Protein AF-A0A7J7KCL7-F1 (afdb_monomer)

Solvent-accessible surface area (backbone atoms only — not comparable to full-atom values): 15973 Å² total; per-residue (Å²): 133,89,84,84,83,81,88,78,83,92,76,80,86,90,74,75,79,48,42,37,68,56,87,71,87,69,62,100,83,58,73,98,62,66,35,55,81,71,81,64,100,68,81,80,82,54,54,36,102,80,57,57,24,30,60,44,32,41,79,88,70,52,74,50,78,43,51,38,90,40,54,40,49,63,85,39,61,71,76,39,68,34,39,65,47,87,43,47,73,67,55,50,47,58,68,46,66,84,52,53,73,19,20,23,38,35,26,34,35,87,91,39,86,95,34,40,28,41,41,38,25,48,91,96,40,74,46,78,44,64,40,47,74,56,98,73,26,33,26,77,40,92,92,53,71,23,80,42,72,69,55,43,51,54,51,29,41,76,40,38,83,88,48,98,56,34,51,68,38,60,40,80,81,80,72,78,78,83,69,82,49,87,57,74,62,86,87,73,42,82,69,67,68,88,41,49,45,77,61,60,76,74,49,73,60,99,83,27,40,32,24,38,26,38,32,59,90,74,75,37,81,45,79,45,77,41,82,50,92,88,68,79,52,66,65,58,56,51,48,50,52,60,51,38,75,71,54,84,54,93,92,50,89,70,56,68,89

pLDDT: mean 71.92, std 22.01, range [22.09, 98.44]

Nearest PDB structures (foldseek):
  1opl-assembly1_A  TM=9.083E-01  e=1.209E-31  Homo sapiens
  1k9a-assembly5_E  TM=3.821E-01  e=1.056E-18  Rattus norvegicus
  3eac-assembly1_A  TM=9.350E-01  e=5.985E-10  Homo sapiens
  3us4-assembly1_A  TM=9.769E-01  e=2.413E-09  Homo sapiens
  3eaz-assembly1_A  TM=9.319E-01  e=8.480E-10  Homo sapiens

Organism: Bugula neritina (NCBI:txid10212)

Radius of gyration: 23.46 Å; Cα contacts (8 Å, |Δi|>4): 390; chains: 1; bounding box: 49×50×64 Å

Secondary structure (DSSP, 8-state):
----PPP-----TT----EEE-S---STT--S--B--PPPSSS---B-TTSSEEEEEBTTS-EEEEEGGGEEETTSGGGSTTB--S--HHHHHHHTTT--TTEEEEEE-TTSTT-EEEEEEETTEEEEEEEEEETTEEESSTTS-BSSHHHHHHHHTT--TTSSS---EEPP--S----SSS-SSTT-----GGGEEEEEEEEEETTEEEEEEEEGGGTEEEEEEE--TTS--HHHHHHHHHHHTT---TTSPPP--

Structure (mmCIF, N/CA/C/O backbone):
data_AF-A0A7J7KCL7-F1
#
_entry.id   AF-A0A7J7KCL7-F1
#
loop_
_atom_site.group_PDB
_atom_site.id
_atom_site.type_symbol
_atom_site.label_atom_id
_atom_site.label_alt_id
_atom_site.label_comp_id
_atom_site.label_asym_id
_atom_site.label_entity_id
_atom_site.label_seq_id
_atom_site.pdbx_PDB_ins_code
_atom_site.Cartn_x
_atom_site.Cartn_y
_atom_site.Cartn_z
_atom_site.occupancy
_atom_site.B_iso_or_equiv
_atom_site.auth_seq_id
_atom_site.auth_comp_id
_atom_site.auth_asym_id
_atom_site.auth_atom_id
_atom_site.pdbx_PDB_model_num
ATOM 1 N N . MET A 1 1 ? 7.789 25.051 35.071 1.00 28.91 1 MET A N 1
ATOM 2 C CA . MET A 1 1 ? 9.215 24.885 34.722 1.00 28.91 1 MET A CA 1
ATOM 3 C C . MET A 1 1 ? 9.385 25.358 33.295 1.00 28.91 1 MET A C 1
ATOM 5 O O . MET A 1 1 ? 8.626 24.922 32.441 1.00 28.91 1 MET A O 1
ATOM 9 N N . GLU A 1 2 ? 10.279 26.319 33.082 1.00 25.67 2 GLU A N 1
ATOM 10 C CA . GLU A 1 2 ? 10.540 26.959 31.789 1.00 25.67 2 GLU A CA 1
ATOM 11 C C . GLU A 1 2 ? 11.061 25.950 30.758 1.00 25.67 2 GLU A C 1
ATOM 13 O O . GLU A 1 2 ? 12.043 25.250 31.001 1.00 25.67 2 GLU A O 1
ATOM 18 N N . LEU A 1 3 ? 10.405 25.890 29.597 1.00 24.55 3 LEU A N 1
ATOM 19 C CA . LEU A 1 3 ? 10.866 25.121 28.445 1.00 24.55 3 LEU A CA 1
ATOM 20 C C . LEU A 1 3 ? 11.915 25.943 27.691 1.00 24.55 3 LEU A C 1
ATOM 22 O O . LEU A 1 3 ? 11.630 27.005 27.137 1.00 24.55 3 LEU A O 1
ATOM 26 N N . THR A 1 4 ? 13.150 25.457 27.691 1.00 22.95 4 THR A N 1
ATOM 27 C CA . THR A 1 4 ? 14.285 26.103 27.029 1.00 22.95 4 THR A CA 1
ATOM 28 C C . THR A 1 4 ? 14.199 25.883 25.516 1.00 22.95 4 THR A C 1
ATOM 30 O O . THR A 1 4 ? 14.295 24.755 25.036 1.00 22.95 4 THR A O 1
ATOM 33 N N . ARG A 1 5 ? 14.030 26.965 24.745 1.00 24.30 5 ARG A N 1
ATOM 34 C CA . ARG A 1 5 ? 14.055 26.949 23.272 1.00 24.30 5 ARG A CA 1
ATOM 35 C C . ARG A 1 5 ? 15.494 26.774 22.774 1.00 24.30 5 ARG A C 1
ATOM 37 O O . ARG A 1 5 ? 16.349 27.601 23.080 1.00 24.30 5 ARG A O 1
ATOM 44 N N . LYS A 1 6 ? 15.763 25.742 21.969 1.00 22.09 6 LYS A N 1
ATOM 45 C CA . LYS A 1 6 ? 16.985 25.655 21.152 1.00 22.09 6 LYS A CA 1
ATOM 46 C C . LYS A 1 6 ? 16.656 26.057 19.717 1.00 22.09 6 LYS A C 1
ATOM 48 O O . LYS A 1 6 ? 15.799 25.445 19.090 1.00 22.09 6 LYS A O 1
ATOM 53 N N . SER A 1 7 ? 17.328 27.089 19.211 1.00 23.91 7 SER A N 1
ATOM 54 C CA . SER A 1 7 ? 17.253 27.515 17.814 1.00 23.91 7 SER A CA 1
ATOM 55 C C . SER A 1 7 ? 18.196 26.675 16.948 1.00 23.91 7 SER A C 1
ATOM 57 O O . SER A 1 7 ? 19.347 26.438 17.315 1.00 23.91 7 SER A O 1
ATOM 59 N N . VAL A 1 8 ? 17.718 26.230 15.784 1.00 24.94 8 VAL A N 1
ATOM 60 C CA . VAL A 1 8 ? 18.545 25.619 14.732 1.00 24.94 8 VAL A CA 1
ATOM 61 C C . VAL A 1 8 ? 18.273 26.348 13.412 1.00 24.94 8 VAL A C 1
ATOM 63 O O . VAL A 1 8 ? 17.160 26.808 13.164 1.00 24.94 8 VAL A O 1
ATOM 66 N N . ALA A 1 9 ? 19.341 26.519 12.632 1.00 24.75 9 ALA A N 1
ATOM 67 C CA . ALA A 1 9 ? 19.527 27.469 11.538 1.00 24.75 9 ALA A CA 1
ATOM 68 C C . ALA A 1 9 ? 18.494 27.431 10.391 1.00 24.75 9 ALA A C 1
ATOM 70 O O . ALA A 1 9 ? 17.885 26.406 10.091 1.00 24.75 9 ALA A O 1
ATOM 71 N N . ALA A 1 10 ? 18.359 28.587 9.730 1.00 23.94 10 ALA A N 1
ATOM 72 C CA . ALA A 1 10 ? 17.483 28.849 8.593 1.00 23.94 10 ALA A CA 1
ATOM 73 C C . ALA A 1 10 ? 17.863 28.033 7.342 1.00 23.94 10 ALA A C 1
ATOM 75 O O . ALA A 1 10 ? 19.032 27.980 6.962 1.00 23.94 10 ALA A O 1
ATOM 76 N N . TRP A 1 11 ? 16.858 27.448 6.683 1.00 24.27 11 TRP A N 1
ATOM 77 C CA . TRP A 1 11 ? 16.972 26.781 5.383 1.00 24.27 11 TRP A CA 1
ATOM 78 C C . TRP A 1 11 ? 16.198 27.560 4.305 1.00 24.27 11 TRP A C 1
ATOM 80 O O . TRP A 1 11 ? 15.175 28.177 4.593 1.00 24.27 11 TRP A O 1
ATOM 90 N N . ASP A 1 12 ? 16.731 27.508 3.083 1.00 27.70 12 ASP A N 1
ATOM 91 C CA . ASP A 1 12 ? 16.311 28.173 1.838 1.00 27.70 12 ASP A CA 1
ATOM 92 C C . ASP A 1 12 ? 14.827 27.953 1.457 1.00 27.70 12 ASP A C 1
ATOM 94 O O . ASP A 1 12 ? 14.309 26.834 1.458 1.00 27.70 12 ASP A O 1
ATOM 98 N N . ASP A 1 13 ? 14.159 29.057 1.110 1.00 32.88 13 ASP A N 1
ATOM 99 C CA . ASP A 1 13 ? 12.705 29.239 1.006 1.00 32.88 13 ASP A CA 1
ATOM 100 C C . ASP A 1 13 ? 12.069 28.650 -0.275 1.00 32.88 13 ASP A C 1
ATOM 102 O O . ASP A 1 13 ? 10.849 28.585 -0.431 1.00 32.88 13 ASP A O 1
ATOM 106 N N . SER A 1 14 ? 12.896 28.176 -1.206 1.00 31.27 14 SER A N 1
ATOM 107 C CA . SER A 1 14 ? 12.483 27.745 -2.548 1.00 31.27 14 SER A CA 1
ATOM 108 C C . SER A 1 14 ? 12.144 26.245 -2.675 1.00 31.27 14 SER A C 1
ATOM 110 O O . SER A 1 14 ? 11.750 25.779 -3.745 1.00 31.27 14 SER A O 1
ATOM 112 N N . ARG A 1 15 ? 12.221 25.470 -1.580 1.00 36.91 15 ARG A N 1
ATOM 113 C CA . ARG A 1 15 ? 11.938 24.015 -1.535 1.00 36.91 15 ARG A CA 1
ATOM 114 C C . ARG A 1 15 ? 10.864 23.641 -0.505 1.00 36.91 15 ARG A C 1
ATOM 116 O O . ARG A 1 15 ? 11.096 22.815 0.375 1.00 36.91 15 ARG A O 1
ATOM 123 N N . ARG A 1 16 ? 9.669 24.232 -0.585 1.00 38.91 16 ARG A N 1
ATOM 124 C CA . ARG A 1 16 ? 8.577 23.934 0.364 1.00 38.91 16 ARG A CA 1
ATOM 125 C C . ARG A 1 16 ? 7.784 22.677 -0.052 1.00 38.91 16 ARG A C 1
ATOM 127 O O . ARG A 1 16 ? 7.135 22.702 -1.099 1.00 38.91 16 ARG A O 1
ATOM 134 N N . PRO A 1 17 ? 7.767 21.585 0.741 1.00 37.47 17 PRO A N 1
ATOM 135 C CA . PRO A 1 17 ? 6.920 20.436 0.450 1.00 37.47 17 PRO A CA 1
ATOM 136 C C . PRO A 1 17 ? 5.473 20.770 0.822 1.00 37.47 17 PRO A C 1
ATOM 138 O O . PRO A 1 17 ? 5.120 20.868 2.000 1.00 37.47 17 PRO A O 1
ATOM 141 N N . GLN A 1 18 ? 4.634 20.940 -0.195 1.00 40.19 18 GLN A N 1
ATOM 142 C CA . GLN A 1 18 ? 3.187 20.841 -0.027 1.00 40.19 18 GLN A CA 1
ATOM 143 C C . GLN A 1 18 ? 2.847 19.413 0.458 1.00 40.19 18 GLN A C 1
ATOM 145 O O . GLN A 1 18 ? 3.599 18.480 0.173 1.00 40.19 18 GLN A O 1
ATOM 150 N N . LEU A 1 19 ? 1.764 19.219 1.215 1.00 44.41 19 LEU A N 1
ATOM 151 C CA . LEU A 1 19 ? 1.326 17.911 1.736 1.00 44.41 19 LEU A CA 1
ATOM 152 C C . LEU A 1 19 ? -0.072 17.587 1.173 1.00 44.41 19 LEU A C 1
ATOM 154 O O . LEU A 1 19 ? -0.880 18.489 0.975 1.00 44.41 19 LEU A O 1
ATOM 158 N N . ILE A 1 20 ? -0.362 16.316 0.897 1.00 42.81 20 ILE A N 1
ATOM 159 C CA . ILE A 1 20 ? -1.702 15.824 0.543 1.00 42.81 20 ILE A CA 1
ATOM 160 C C . ILE A 1 20 ? -2.147 14.846 1.629 1.00 42.81 20 ILE A C 1
ATOM 162 O O . ILE A 1 20 ? -1.398 13.959 2.032 1.00 42.81 20 ILE A O 1
ATOM 166 N N . CYS A 1 21 ? -3.394 14.987 2.076 1.00 41.53 21 CYS A N 1
ATOM 167 C CA . CYS A 1 21 ? -4.064 13.974 2.882 1.00 41.53 21 CYS A CA 1
ATOM 168 C C . CYS A 1 21 ? -4.532 12.850 1.946 1.00 41.53 21 CYS A C 1
ATOM 170 O O . CYS A 1 21 ? -5.466 13.034 1.157 1.00 41.53 21 CYS A O 1
ATOM 172 N N . SER A 1 22 ? -3.850 11.704 1.965 1.00 36.81 22 SER A N 1
ATOM 173 C CA . SER A 1 22 ? -4.218 10.563 1.129 1.00 36.81 22 SER A CA 1
ATOM 174 C C . SER A 1 22 ? -5.248 9.687 1.839 1.00 36.81 22 SER A C 1
ATOM 176 O O . SER A 1 22 ? -4.950 9.049 2.839 1.00 36.81 22 SER A O 1
ATOM 178 N N . LEU A 1 23 ? -6.446 9.650 1.244 1.00 38.50 23 LEU A N 1
ATOM 179 C CA . LEU A 1 23 ? -7.433 8.564 1.268 1.00 38.50 23 LEU A CA 1
ATOM 180 C C . LEU A 1 23 ? -7.657 7.878 2.625 1.00 38.50 23 LEU A C 1
ATOM 182 O O . LEU A 1 23 ? -7.106 6.820 2.875 1.00 38.50 23 LEU A O 1
ATOM 186 N N . VAL A 1 24 ? -8.592 8.407 3.418 1.00 35.62 24 VAL A N 1
ATOM 187 C CA . VAL A 1 24 ? -9.842 7.739 3.844 1.00 35.62 24 VAL A CA 1
ATOM 188 C C . VAL A 1 24 ? -10.699 8.794 4.560 1.00 35.62 24 VAL A C 1
ATOM 190 O O . VAL A 1 24 ? -10.177 9.650 5.264 1.00 35.62 24 VAL A O 1
ATOM 193 N N . ARG A 1 25 ? -12.031 8.746 4.386 1.00 32.50 25 ARG A N 1
ATOM 194 C CA . ARG A 1 25 ? -12.999 9.571 5.134 1.00 32.50 25 ARG A CA 1
ATOM 195 C C . ARG A 1 25 ? -12.763 9.450 6.647 1.00 32.50 25 ARG A C 1
ATOM 197 O O . ARG A 1 25 ? -13.227 8.487 7.258 1.00 32.50 25 ARG A O 1
ATOM 204 N N . PHE A 1 26 ? -12.088 10.427 7.243 1.00 33.81 26 PHE A N 1
ATOM 205 C CA . PHE A 1 26 ? -12.035 10.594 8.687 1.00 33.81 26 PHE A CA 1
ATOM 206 C C . PHE A 1 26 ? -13.125 11.586 9.093 1.00 33.81 26 PHE A C 1
ATOM 208 O O . PHE A 1 26 ? -12.968 12.789 8.923 1.00 33.81 26 PHE A O 1
ATOM 215 N N . SER A 1 27 ? -14.236 11.048 9.611 1.00 33.72 27 SER A N 1
ATOM 216 C CA . SER A 1 27 ? -15.358 11.799 10.190 1.00 33.72 27 SER A CA 1
ATOM 217 C C . SER A 1 27 ? -16.105 12.742 9.220 1.00 33.72 27 SER A C 1
ATOM 219 O O . SER A 1 27 ? -15.583 13.283 8.251 1.00 33.72 27 SER A O 1
ATOM 221 N N . SER A 1 28 ? -17.406 12.896 9.442 1.00 36.50 28 SER A N 1
ATOM 222 C CA . SER A 1 28 ? -18.419 13.475 8.545 1.00 36.50 28 SER A CA 1
ATOM 223 C C . SER A 1 28 ? -18.261 14.963 8.186 1.00 36.50 28 SER A C 1
ATOM 225 O O . SER A 1 28 ? -19.183 15.532 7.603 1.00 36.50 28 SER A O 1
ATOM 227 N N . ARG A 1 29 ? -17.121 15.603 8.478 1.00 39.84 29 ARG A N 1
ATOM 228 C CA . ARG A 1 29 ? -16.911 17.042 8.245 1.00 39.84 29 ARG A CA 1
ATOM 229 C C . ARG A 1 29 ? -15.887 17.410 7.172 1.00 39.84 29 ARG A C 1
ATOM 231 O O . ARG A 1 29 ? -15.900 18.550 6.733 1.00 39.84 29 ARG A O 1
ATOM 238 N N . TRP A 1 30 ? -15.071 16.473 6.689 1.00 38.97 30 TRP A N 1
ATOM 239 C CA . TRP A 1 30 ? -13.993 16.795 5.745 1.00 38.97 30 TRP A CA 1
ATOM 240 C C . TRP A 1 30 ? -14.061 15.866 4.528 1.00 38.97 30 TRP A C 1
ATOM 242 O O . TRP A 1 30 ? -13.750 14.677 4.599 1.00 38.97 30 TRP A O 1
ATOM 252 N N . ARG A 1 31 ? -14.532 16.393 3.391 1.00 34.44 31 ARG A N 1
ATOM 253 C CA . ARG A 1 31 ? -14.363 15.748 2.077 1.00 34.44 31 ARG A CA 1
ATOM 254 C C . ARG A 1 31 ? -13.069 16.266 1.459 1.00 34.44 31 ARG A C 1
ATOM 256 O O . ARG A 1 31 ? -12.769 17.430 1.660 1.00 34.44 31 ARG A O 1
ATOM 263 N N . GLN A 1 32 ? -12.351 15.386 0.749 1.00 36.88 32 GLN A N 1
ATOM 264 C CA . GLN A 1 32 ? -11.149 15.641 -0.067 1.00 36.88 32 GLN A CA 1
ATOM 265 C C . GLN A 1 32 ? -10.870 17.135 -0.314 1.00 36.88 32 GLN A C 1
ATOM 267 O O . GLN A 1 32 ? -11.349 17.699 -1.293 1.00 36.88 32 GLN A O 1
ATOM 272 N N . SER A 1 33 ? -10.087 17.755 0.565 1.00 35.06 33 SER A N 1
ATOM 273 C CA . SER A 1 33 ? -9.610 19.124 0.380 1.00 35.06 33 SER A CA 1
ATOM 274 C C . SER A 1 33 ? -8.093 19.104 0.377 1.00 35.06 33 SER A C 1
ATOM 276 O O . SER A 1 33 ? -7.474 18.391 1.169 1.00 35.06 33 SER A O 1
ATOM 278 N N . ALA A 1 34 ? -7.497 19.892 -0.516 1.00 35.66 34 ALA A N 1
ATOM 279 C CA . ALA A 1 34 ? -6.088 20.230 -0.413 1.00 35.66 34 ALA A CA 1
ATOM 280 C C . ALA A 1 34 ? -5.859 20.921 0.940 1.00 35.66 34 ALA A C 1
ATOM 282 O O . ALA A 1 34 ? -6.570 21.861 1.306 1.00 35.66 34 ALA A O 1
ATOM 283 N N . VAL A 1 35 ? -4.905 20.406 1.708 1.00 40.38 35 VAL A N 1
ATOM 284 C CA . VAL A 1 35 ? -4.508 20.961 3.001 1.00 40.38 35 VAL A CA 1
ATOM 285 C C . VAL A 1 35 ? -3.229 21.742 2.748 1.00 40.38 35 VAL A C 1
ATOM 287 O O . VAL A 1 35 ? -2.201 21.161 2.402 1.00 40.38 35 VAL A O 1
ATOM 290 N N . ASN A 1 36 ? -3.298 23.066 2.867 1.00 37.59 36 ASN A N 1
ATOM 291 C CA . ASN A 1 36 ? -2.134 23.915 2.655 1.00 37.59 36 ASN A CA 1
ATOM 292 C C . ASN A 1 36 ? -1.296 23.981 3.930 1.00 37.59 36 ASN A C 1
ATOM 294 O O . ASN A 1 36 ? -1.793 24.254 5.022 1.00 37.59 36 ASN A O 1
ATOM 298 N N . ARG A 1 37 ? 0.011 23.767 3.770 1.00 42.94 37 ARG A N 1
ATOM 299 C CA . ARG A 1 37 ? 1.001 23.924 4.834 1.00 42.94 37 ARG A CA 1
ATOM 300 C C . ARG A 1 37 ? 1.421 25.389 4.913 1.00 42.94 37 ARG A C 1
ATOM 302 O O . ARG A 1 37 ? 2.476 25.759 4.406 1.00 42.94 37 ARG A O 1
ATOM 309 N N . GLU A 1 38 ? 0.590 26.228 5.513 1.00 37.03 38 GLU A N 1
ATOM 310 C CA . GLU A 1 38 ? 0.979 27.606 5.807 1.00 37.03 38 GLU A CA 1
ATOM 311 C C . GLU A 1 38 ? 1.458 27.688 7.260 1.00 37.03 38 GLU A C 1
ATOM 313 O O . GLU A 1 38 ? 0.717 27.349 8.185 1.00 37.03 38 GLU A O 1
ATOM 318 N N . ARG A 1 39 ? 2.729 28.067 7.466 1.00 37.12 39 ARG A N 1
ATOM 319 C CA . ARG A 1 39 ? 3.252 28.341 8.810 1.00 37.12 39 ARG A CA 1
ATOM 320 C C . ARG A 1 39 ? 2.440 29.490 9.407 1.00 37.12 39 ARG A C 1
ATOM 322 O O . ARG A 1 39 ? 2.300 30.531 8.768 1.00 37.12 39 ARG A O 1
ATOM 329 N N . GLN A 1 40 ? 1.964 29.319 10.640 1.00 37.78 40 GLN A N 1
ATOM 330 C CA . GLN A 1 40 ? 1.695 30.480 11.484 1.00 37.78 40 GLN A CA 1
ATOM 331 C C . GLN A 1 40 ? 3.019 31.245 11.694 1.00 37.78 40 GLN A C 1
ATOM 333 O O . GLN A 1 40 ? 4.080 30.613 11.655 1.00 37.78 40 GLN A O 1
ATOM 338 N N . PRO A 1 41 ? 2.988 32.578 11.878 1.00 33.03 41 PRO A N 1
ATOM 339 C CA . PRO A 1 41 ? 4.193 33.412 11.928 1.00 33.03 41 PRO A CA 1
ATOM 340 C C . PRO A 1 41 ? 5.224 33.004 12.991 1.00 33.03 41 PRO A C 1
ATOM 342 O O . PRO A 1 41 ? 6.389 33.353 12.847 1.00 33.03 41 PRO A O 1
ATOM 345 N N . ASP A 1 42 ? 4.835 32.207 13.989 1.00 31.12 42 ASP A N 1
ATOM 346 C CA . ASP A 1 42 ? 5.714 31.705 15.038 1.00 31.12 42 ASP A CA 1
ATOM 347 C C . ASP A 1 42 ? 5.586 30.181 15.197 1.00 31.12 42 ASP A C 1
ATOM 349 O O . ASP A 1 42 ? 4.529 29.685 15.563 1.00 31.12 42 ASP A O 1
ATOM 353 N N . GLY A 1 43 ? 6.689 29.463 14.952 1.00 35.91 43 GLY A N 1
ATOM 354 C CA . GLY A 1 43 ? 7.057 28.210 15.633 1.00 35.91 43 GLY A CA 1
ATOM 355 C C . GLY A 1 43 ? 6.155 26.973 15.492 1.00 35.91 43 GLY A C 1
ATOM 356 O O . GLY A 1 43 ? 5.140 26.857 16.159 1.00 35.91 43 GLY A O 1
ATOM 357 N N . ASP A 1 44 ? 6.671 25.987 14.754 1.00 37.81 44 ASP A N 1
ATOM 358 C CA . ASP A 1 44 ? 6.367 24.549 14.833 1.00 37.81 44 ASP A CA 1
ATOM 359 C C . ASP A 1 44 ? 4.986 24.018 14.405 1.00 37.81 44 ASP A C 1
ATOM 361 O O . ASP A 1 44 ? 3.923 24.603 14.572 1.00 37.81 44 ASP A O 1
ATOM 365 N N . VAL A 1 45 ? 5.044 22.851 13.760 1.00 49.91 45 VAL A N 1
ATOM 366 C CA . VAL A 1 45 ? 3.881 22.015 13.454 1.00 49.91 45 VAL A CA 1
ATOM 367 C C . VAL A 1 45 ? 3.370 21.468 14.784 1.00 49.91 45 VAL A C 1
ATOM 369 O O . VAL A 1 45 ? 4.143 20.845 15.507 1.00 49.91 45 VAL A O 1
ATOM 372 N N . GLY A 1 46 ? 2.092 21.680 15.101 1.00 56.25 46 GLY A N 1
ATOM 373 C CA . GLY A 1 46 ? 1.466 21.081 16.276 1.00 56.25 46 GLY A CA 1
ATOM 374 C C . GLY A 1 46 ? 1.303 19.578 16.074 1.00 56.25 46 GLY A C 1
ATOM 375 O O . GLY A 1 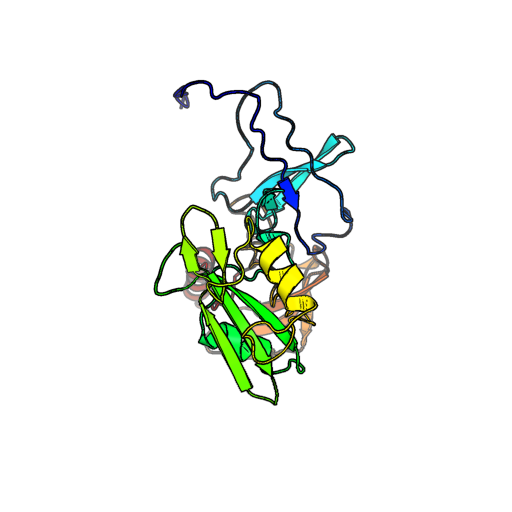46 ? 0.337 19.137 15.454 1.00 56.25 46 GLY A O 1
ATOM 376 N N . TYR A 1 47 ? 2.263 18.795 16.551 1.00 62.69 47 TYR A N 1
ATOM 377 C CA . TYR A 1 47 ? 2.051 17.378 16.828 1.00 62.69 47 TYR A CA 1
ATOM 378 C C . TYR A 1 47 ? 1.491 17.230 18.240 1.00 62.69 47 TYR A C 1
ATOM 380 O O . TYR A 1 47 ? 1.687 18.102 19.088 1.00 62.69 47 TYR A O 1
ATOM 388 N N . ASN A 1 48 ? 0.778 16.137 18.493 1.00 61.44 48 ASN A N 1
ATOM 389 C CA . ASN A 1 48 ? 0.535 15.724 19.869 1.00 61.44 48 ASN A CA 1
ATOM 390 C C . ASN A 1 48 ? 1.821 15.120 20.474 1.00 61.44 48 ASN A C 1
ATOM 392 O O . ASN A 1 48 ? 2.771 14.835 19.746 1.00 61.44 48 ASN A O 1
ATOM 396 N N . ASP A 1 49 ? 1.843 14.895 21.789 1.00 58.88 49 ASP A N 1
ATOM 397 C CA . ASP A 1 49 ? 3.039 14.426 22.516 1.00 58.88 49 ASP A CA 1
ATOM 398 C C . ASP A 1 49 ? 3.599 13.080 22.001 1.00 58.88 49 ASP A C 1
ATOM 400 O O . ASP A 1 49 ? 4.784 12.792 22.169 1.00 58.88 49 ASP A O 1
ATOM 404 N N . SER A 1 50 ? 2.769 12.276 21.326 1.00 56.22 50 SER A N 1
ATOM 405 C CA . SER A 1 50 ? 3.129 10.987 20.715 1.00 56.22 50 SER A CA 1
ATOM 406 C C . SER A 1 50 ? 3.461 11.043 19.217 1.00 56.22 50 SER A C 1
ATOM 408 O O . SER A 1 50 ? 3.741 10.000 18.632 1.00 56.22 50 SER A O 1
ATOM 410 N N . GLU A 1 51 ? 3.402 12.214 18.576 1.00 62.84 51 GLU A N 1
ATOM 411 C CA . GLU A 1 51 ? 3.566 12.422 17.121 1.00 62.84 51 GLU A CA 1
ATOM 412 C C . GLU A 1 51 ? 2.593 11.624 16.219 1.00 62.84 51 GLU A C 1
ATOM 414 O O . GLU A 1 51 ? 2.671 11.673 14.988 1.00 62.84 51 GLU A O 1
ATOM 419 N N . GLU A 1 52 ? 1.617 10.922 16.799 1.00 60.97 52 GLU A N 1
ATOM 420 C CA . GLU A 1 52 ? 0.620 10.110 16.089 1.00 60.97 52 GLU A CA 1
ATOM 421 C C . GLU A 1 52 ? -0.472 10.953 15.426 1.00 60.97 52 GLU A C 1
ATOM 423 O O . GLU A 1 52 ? -1.133 10.487 14.494 1.00 60.97 52 GLU A O 1
ATOM 428 N N . TRP A 1 53 ? -0.647 12.193 15.882 1.00 61.84 53 TRP A N 1
ATOM 429 C CA . TRP A 1 53 ? -1.602 13.150 15.345 1.00 61.84 53 TRP A CA 1
ATOM 430 C C . TRP A 1 53 ? -0.921 14.470 15.021 1.00 61.84 53 TRP A C 1
ATOM 432 O O . TRP A 1 53 ? -0.043 14.938 15.744 1.00 61.84 53 TRP A O 1
ATOM 442 N N . CYS A 1 54 ? -1.392 15.104 13.956 1.00 68.31 54 CYS A N 1
ATOM 443 C CA . CYS A 1 54 ? -0.911 16.398 13.507 1.00 68.31 54 CYS A CA 1
ATOM 444 C C . CYS A 1 54 ? -2.080 17.354 13.272 1.00 68.31 54 CYS A C 1
ATOM 446 O O . CYS A 1 54 ? -3.141 16.978 12.757 1.00 68.31 54 CYS A O 1
ATOM 448 N N . GLU A 1 55 ? -1.880 18.606 13.667 1.00 69.88 55 GLU A N 1
ATOM 449 C CA . GLU A 1 55 ? -2.807 19.686 13.380 1.00 69.88 55 GLU A CA 1
ATOM 450 C C . GLU A 1 55 ? -2.618 20.159 11.932 1.00 69.88 55 GLU A C 1
ATOM 452 O O . GLU A 1 55 ? -1.520 20.499 11.484 1.00 69.88 55 GLU A O 1
ATOM 457 N N . VAL A 1 56 ? -3.713 20.172 11.180 1.00 64.38 56 VAL A N 1
ATOM 458 C CA . VAL A 1 56 ? -3.779 20.578 9.778 1.00 64.38 56 VAL A CA 1
ATOM 459 C C . VAL A 1 56 ? -4.741 21.735 9.585 1.00 64.38 56 VAL A C 1
ATOM 461 O O . VAL A 1 56 ? -5.712 21.879 10.324 1.00 64.38 56 VAL A O 1
ATOM 464 N N . ARG A 1 57 ? -4.503 22.535 8.540 1.00 59.41 57 ARG A N 1
ATOM 465 C CA . ARG A 1 57 ? -5.385 23.626 8.113 1.00 59.41 57 ARG A CA 1
ATOM 466 C C . ARG A 1 57 ? -5.851 23.410 6.675 1.00 59.41 57 ARG A C 1
ATOM 468 O O . ARG A 1 57 ? -5.027 23.237 5.776 1.00 59.41 57 ARG A O 1
ATOM 475 N N . ASN A 1 58 ? -7.160 23.405 6.435 1.00 55.25 58 ASN A N 1
ATOM 476 C CA . ASN A 1 58 ? -7.681 23.301 5.068 1.00 55.25 58 ASN A CA 1
ATOM 477 C C . ASN A 1 58 ? -7.558 24.623 4.290 1.00 55.25 58 ASN A C 1
ATOM 479 O O . ASN A 1 58 ? -7.175 25.664 4.823 1.00 55.25 58 ASN A O 1
ATOM 483 N N . SER A 1 59 ? -7.932 24.582 3.011 1.00 53.28 59 SER A N 1
ATOM 484 C CA . SER A 1 59 ? -7.964 25.746 2.121 1.00 53.28 59 SER A CA 1
ATOM 485 C C . SER A 1 59 ? -8.948 26.852 2.531 1.00 53.28 59 SER A C 1
ATOM 487 O O . SER A 1 59 ? -8.799 27.972 2.056 1.00 53.28 59 SER A O 1
ATOM 489 N N . SER A 1 60 ? -9.945 26.570 3.380 1.00 53.44 60 SER A N 1
ATOM 490 C CA . SER A 1 60 ? -10.854 27.580 3.952 1.00 53.44 60 SER A CA 1
ATOM 491 C C . SER A 1 60 ? -10.347 28.179 5.270 1.00 53.44 60 SER A C 1
ATOM 493 O O . SER A 1 60 ? -11.036 29.003 5.865 1.00 53.44 60 SER A O 1
ATOM 495 N N . GLY A 1 61 ? -9.141 27.809 5.718 1.00 57.78 61 GLY A N 1
ATOM 496 C CA . GLY A 1 61 ? -8.519 28.337 6.932 1.00 57.78 61 GLY A CA 1
ATOM 497 C C . GLY A 1 61 ? -8.940 27.637 8.228 1.00 57.78 61 GLY A C 1
ATOM 498 O O . GLY A 1 61 ? -8.481 28.024 9.301 1.00 57.78 61 GLY A O 1
ATOM 499 N N . GLU A 1 62 ? -9.766 26.594 8.155 1.00 57.41 62 GLU A N 1
ATOM 500 C CA . GLU A 1 62 ? -10.221 25.825 9.314 1.00 57.41 62 GLU A CA 1
ATOM 501 C C . GLU A 1 62 ? -9.139 24.835 9.764 1.00 57.41 62 GLU A C 1
ATOM 503 O O . GLU A 1 62 ? -8.554 24.125 8.939 1.00 57.41 62 GLU A O 1
ATOM 508 N N . THR A 1 63 ? -8.888 24.764 11.075 1.00 63.06 63 THR A N 1
ATOM 509 C CA . THR A 1 63 ? -7.925 23.834 11.679 1.00 63.06 63 THR A CA 1
ATOM 510 C C . THR A 1 63 ? -8.598 22.572 12.222 1.00 63.06 63 THR A C 1
ATOM 512 O O . THR A 1 63 ? -9.747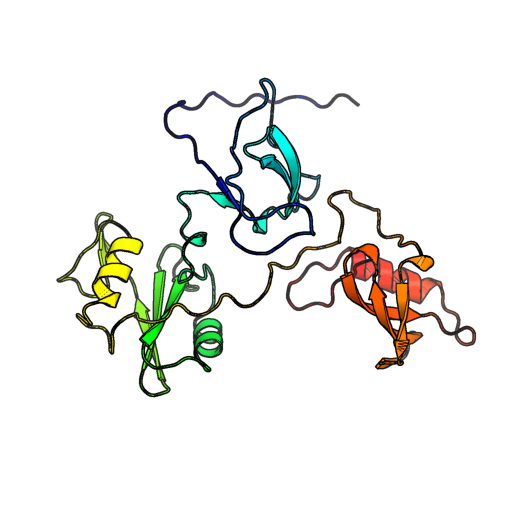 22.591 12.669 1.00 63.06 63 THR A O 1
ATOM 515 N N . GLY A 1 64 ? -7.882 21.449 12.183 1.00 62.97 64 GLY A N 1
ATOM 516 C CA . GLY A 1 64 ? -8.330 20.171 12.731 1.00 62.97 64 GLY A CA 1
ATOM 517 C C . GLY A 1 64 ? -7.178 19.186 12.904 1.00 62.97 64 GLY A C 1
ATOM 518 O O . GLY A 1 64 ? -6.109 19.377 12.342 1.00 62.97 64 GLY A O 1
ATOM 519 N N . TRP A 1 65 ? -7.395 18.121 13.673 1.00 63.34 65 TRP A N 1
ATOM 520 C CA . TRP A 1 65 ? -6.396 17.071 13.890 1.00 63.34 65 TRP A CA 1
ATOM 521 C C . TRP A 1 65 ? -6.642 15.887 12.961 1.00 63.34 65 TRP A C 1
ATOM 523 O O . TRP A 1 65 ? -7.778 15.418 12.835 1.00 63.34 65 TRP A O 1
ATOM 533 N N . VAL A 1 66 ? -5.580 15.377 12.345 1.00 59.69 66 VAL A N 1
ATOM 534 C CA . VAL A 1 66 ? -5.606 14.133 11.567 1.00 59.69 66 VAL A CA 1
ATOM 535 C C . VAL A 1 66 ? -4.473 13.211 12.020 1.00 59.69 66 VAL A C 1
ATOM 537 O O . VAL A 1 66 ? -3.456 13.701 12.514 1.00 59.69 66 VAL A O 1
ATOM 540 N N . PRO A 1 67 ? -4.617 11.883 11.879 1.00 60.94 67 PRO A N 1
ATOM 541 C CA . PRO A 1 67 ? -3.515 10.976 12.166 1.00 60.94 67 PRO A CA 1
ATOM 542 C C . PRO A 1 67 ? -2.325 11.283 11.248 1.00 60.94 67 PRO A C 1
ATOM 544 O O . PRO A 1 67 ? -2.501 11.463 10.041 1.00 60.94 67 PRO A O 1
ATOM 547 N N . SER A 1 68 ? -1.113 11.330 11.795 1.00 63.03 68 SER A N 1
ATOM 548 C CA . SER A 1 68 ? 0.103 11.687 11.049 1.00 63.03 68 SER A CA 1
ATOM 549 C C . SER A 1 68 ? 0.357 10.750 9.865 1.00 63.03 68 SER A C 1
ATOM 551 O O . SER A 1 68 ? 0.786 11.190 8.804 1.00 63.03 68 SER A O 1
ATOM 553 N N . ASN A 1 69 ? -0.016 9.473 9.990 1.00 59.88 69 ASN A N 1
ATOM 554 C CA . ASN A 1 69 ? 0.068 8.473 8.919 1.00 59.88 69 ASN A CA 1
ATOM 555 C C . ASN A 1 69 ? -0.984 8.633 7.799 1.00 59.88 69 ASN A C 1
ATOM 557 O O . ASN A 1 69 ? -0.989 7.843 6.858 1.00 59.88 69 ASN A O 1
ATOM 561 N N . TYR A 1 70 ? -1.870 9.633 7.877 1.00 55.75 70 TYR A N 1
ATOM 562 C CA . TYR A 1 70 ? -2.814 9.987 6.805 1.00 55.75 70 TYR A CA 1
ATOM 563 C C . TYR A 1 70 ? -2.301 11.156 5.953 1.00 55.75 70 TYR A C 1
ATOM 565 O O . TYR A 1 70 ? -2.919 11.504 4.942 1.00 55.75 70 TYR A O 1
ATOM 573 N N . ILE A 1 71 ? -1.176 11.764 6.337 1.00 57.84 71 ILE A N 1
ATOM 574 C CA . ILE A 1 71 ? -0.545 12.844 5.588 1.00 57.84 71 ILE A CA 1
ATOM 575 C C . ILE A 1 71 ? 0.702 12.318 4.896 1.00 57.84 71 ILE A C 1
ATOM 577 O O . ILE A 1 71 ? 1.590 11.756 5.528 1.00 57.84 71 ILE A O 1
ATOM 581 N N . ALA A 1 72 ? 0.804 12.581 3.597 1.00 53.84 72 ALA A N 1
ATOM 582 C CA . ALA A 1 72 ? 2.025 12.364 2.839 1.00 53.84 72 ALA A CA 1
ATOM 583 C C . ALA A 1 72 ? 2.458 13.670 2.154 1.00 53.84 72 ALA A C 1
ATOM 585 O O . ALA A 1 72 ? 1.612 14.480 1.758 1.00 53.84 72 ALA A O 1
ATOM 586 N N . PRO A 1 73 ? 3.765 13.912 1.964 1.00 54.56 73 PRO A N 1
ATOM 587 C CA . PRO A 1 73 ? 4.225 14.972 1.073 1.00 54.56 73 PRO A CA 1
ATOM 588 C C . PRO A 1 73 ? 3.588 14.871 -0.319 1.00 54.56 73 PRO A C 1
ATOM 590 O O . PRO A 1 73 ? 3.434 13.781 -0.857 1.00 54.56 73 PRO A O 1
ATOM 593 N N . VAL A 1 74 ? 3.279 16.006 -0.953 1.00 49.38 74 VAL A N 1
ATOM 594 C CA . VAL A 1 74 ? 2.793 16.104 -2.350 1.00 49.38 74 VAL A CA 1
ATOM 595 C C . VAL A 1 74 ? 3.749 15.421 -3.326 1.00 49.38 74 VAL A C 1
ATOM 597 O O . VAL A 1 74 ? 3.339 14.901 -4.368 1.00 49.38 74 VAL A O 1
ATOM 600 N N . ASN A 1 75 ? 5.031 15.384 -2.970 1.00 55.31 75 ASN A N 1
ATOM 601 C CA . ASN A 1 75 ? 6.078 14.724 -3.737 1.00 55.31 75 ASN A CA 1
ATOM 602 C C . ASN A 1 75 ? 6.344 13.277 -3.282 1.00 55.31 75 ASN A C 1
ATOM 604 O O . ASN A 1 75 ? 7.235 12.641 -3.836 1.00 55.31 75 ASN A O 1
ATOM 608 N N . SER A 1 76 ? 5.589 12.751 -2.311 1.00 70.38 76 SER A N 1
ATOM 609 C CA . SER A 1 76 ? 5.702 11.355 -1.886 1.00 70.38 76 SER A CA 1
ATOM 610 C C . SER A 1 76 ? 5.092 10.416 -2.920 1.00 70.38 76 SER A C 1
ATOM 612 O O . SER A 1 76 ? 4.115 10.748 -3.599 1.00 70.38 76 SER A O 1
ATOM 614 N N . LEU A 1 77 ? 5.657 9.215 -3.010 1.00 78.69 77 LEU A N 1
ATOM 615 C CA . LEU A 1 77 ? 5.110 8.119 -3.799 1.00 78.69 77 LEU A CA 1
ATOM 616 C C . LEU A 1 77 ? 3.786 7.601 -3.220 1.00 78.69 77 LEU A C 1
ATOM 618 O O . LEU A 1 77 ? 2.980 7.052 -3.966 1.00 78.69 77 LEU A O 1
ATOM 622 N N . ASP A 1 78 ? 3.505 7.852 -1.938 1.00 76.94 78 ASP A N 1
ATOM 623 C CA . ASP A 1 78 ? 2.285 7.395 -1.251 1.00 76.94 78 ASP A CA 1
ATOM 624 C C . ASP A 1 78 ? 0.986 7.900 -1.888 1.00 76.94 78 ASP A C 1
ATOM 626 O O . ASP A 1 78 ? -0.066 7.265 -1.747 1.00 76.94 78 ASP A O 1
ATOM 630 N N . LYS A 1 79 ? 1.059 8.999 -2.652 1.00 75.81 79 LYS A N 1
ATOM 631 C CA . LYS A 1 79 ? -0.067 9.521 -3.438 1.00 75.81 79 LYS A CA 1
ATOM 632 C C . LYS A 1 79 ? -0.515 8.572 -4.548 1.00 75.81 79 LYS A C 1
ATOM 634 O O . LYS A 1 79 ? -1.661 8.643 -4.988 1.00 75.81 79 LYS A O 1
ATOM 639 N N . PHE A 1 80 ? 0.376 7.709 -5.030 1.00 81.50 80 PHE A N 1
ATOM 640 C CA . PHE A 1 80 ? 0.061 6.762 -6.082 1.00 81.50 80 PHE A CA 1
ATOM 641 C C . PHE A 1 80 ? -0.626 5.533 -5.488 1.00 81.50 80 PHE A C 1
ATOM 643 O O . PHE A 1 80 ? -0.137 4.912 -4.541 1.00 81.50 80 PHE A O 1
ATOM 650 N N . SER A 1 81 ? -1.767 5.155 -6.066 1.00 85.00 81 SER A N 1
ATOM 651 C CA . SER A 1 81 ? -2.535 3.979 -5.636 1.00 85.00 81 SER A CA 1
ATOM 652 C C . SER A 1 81 ? -1.742 2.677 -5.768 1.00 85.00 81 SER A C 1
ATOM 654 O O . SER A 1 81 ? -1.917 1.774 -4.958 1.00 85.00 81 SER A O 1
ATOM 656 N N . TRP A 1 82 ? -0.842 2.607 -6.751 1.00 92.81 82 TRP A N 1
ATOM 657 C CA . TRP A 1 82 ? 0.024 1.460 -7.011 1.00 92.81 82 TRP A CA 1
ATOM 658 C C . TRP A 1 82 ? 1.256 1.394 -6.103 1.00 92.81 82 TRP A C 1
ATOM 660 O O . TRP A 1 82 ? 1.911 0.358 -6.091 1.00 92.81 82 TRP A O 1
ATOM 670 N N . TYR A 1 83 ? 1.592 2.443 -5.344 1.00 92.75 83 TYR A N 1
ATOM 671 C CA . TYR A 1 83 ? 2.726 2.412 -4.416 1.00 92.75 83 TYR A CA 1
ATOM 672 C C . TYR A 1 83 ? 2.273 1.976 -3.024 1.00 92.75 83 TYR A C 1
ATOM 674 O O . TYR A 1 83 ? 1.461 2.652 -2.392 1.00 92.75 83 TYR A O 1
ATOM 682 N N . HIS A 1 84 ? 2.789 0.843 -2.556 1.00 90.38 84 HIS A N 1
ATOM 683 C CA . HIS A 1 84 ? 2.414 0.222 -1.283 1.00 90.38 84 HIS A CA 1
ATOM 684 C C . HIS A 1 84 ? 3.490 0.383 -0.201 1.00 90.38 84 HIS A C 1
ATOM 686 O O . HIS A 1 84 ? 3.327 -0.140 0.895 1.00 90.38 84 HIS A O 1
ATOM 692 N N . GLY A 1 85 ? 4.569 1.121 -0.483 1.00 88.94 85 GLY A N 1
ATOM 693 C CA . GLY A 1 85 ? 5.643 1.353 0.483 1.00 88.94 85 GLY A CA 1
ATOM 694 C C . GLY A 1 85 ? 6.349 0.054 0.902 1.00 88.94 85 GLY A C 1
ATOM 695 O O . GLY A 1 85 ? 6.531 -0.840 0.063 1.00 88.94 85 GLY A O 1
ATOM 696 N N . PRO A 1 86 ? 6.774 -0.070 2.171 1.00 88.56 86 PRO A N 1
ATOM 697 C CA . PRO A 1 86 ? 7.536 -1.213 2.665 1.00 88.56 86 PRO A CA 1
ATOM 698 C C . PRO A 1 86 ? 6.629 -2.408 2.981 1.00 88.56 86 PRO A C 1
ATOM 700 O O . PRO A 1 86 ? 6.325 -2.693 4.138 1.00 88.56 86 PRO A O 1
ATOM 703 N N . ILE A 1 87 ? 6.209 -3.131 1.942 1.00 88.50 87 ILE A N 1
ATOM 704 C CA . ILE A 1 87 ? 5.531 -4.426 2.091 1.00 88.50 87 ILE A CA 1
ATOM 705 C C . ILE A 1 87 ? 6.419 -5.579 1.635 1.00 88.50 87 ILE A C 1
ATOM 707 O O . ILE A 1 87 ? 7.206 -5.460 0.690 1.00 88.50 87 ILE A O 1
ATOM 711 N N . SER A 1 88 ? 6.252 -6.725 2.294 1.00 90.88 88 SER A N 1
ATOM 712 C CA . SER A 1 88 ? 7.030 -7.918 1.992 1.00 90.88 88 SER A CA 1
ATOM 713 C C . SER A 1 88 ? 6.670 -8.531 0.647 1.00 90.88 88 SER A C 1
ATOM 715 O O . SER A 1 88 ? 5.580 -8.319 0.101 1.00 90.88 88 SER A O 1
ATOM 717 N N . ARG A 1 89 ? 7.582 -9.348 0.112 1.00 91.81 89 ARG A N 1
ATOM 718 C CA . ARG A 1 89 ? 7.301 -10.149 -1.089 1.00 91.81 89 ARG A CA 1
ATOM 719 C C . ARG A 1 89 ? 6.038 -10.996 -0.901 1.00 91.81 89 ARG A C 1
ATOM 721 O O . ARG A 1 89 ? 5.180 -11.007 -1.778 1.00 91.81 89 ARG A O 1
ATOM 728 N N . ASN A 1 90 ? 5.916 -11.648 0.252 1.00 91.62 90 ASN A N 1
ATOM 729 C CA . ASN A 1 90 ? 4.792 -12.524 0.571 1.00 91.62 90 ASN A CA 1
ATOM 730 C C . ASN A 1 90 ? 3.491 -11.730 0.773 1.00 91.62 90 ASN A C 1
ATOM 732 O O . ASN A 1 90 ? 2.437 -12.162 0.317 1.00 91.62 90 ASN A O 1
ATOM 736 N N . ALA A 1 91 ? 3.555 -10.551 1.403 1.00 90.25 91 ALA A N 1
ATOM 737 C CA . ALA A 1 91 ? 2.399 -9.667 1.542 1.00 90.25 91 ALA A CA 1
ATOM 738 C C . ALA A 1 91 ? 1.896 -9.190 0.172 1.00 90.25 91 ALA A C 1
ATOM 740 O O . ALA A 1 91 ? 0.694 -9.178 -0.073 1.00 90.25 91 ALA A O 1
ATOM 741 N N . ALA A 1 92 ? 2.804 -8.871 -0.754 1.00 93.25 92 ALA A N 1
ATOM 742 C CA . ALA A 1 92 ? 2.436 -8.523 -2.122 1.00 93.25 92 ALA A CA 1
ATOM 743 C C . ALA A 1 92 ? 1.771 -9.688 -2.871 1.00 93.25 92 ALA A C 1
ATOM 745 O O . ALA A 1 92 ? 0.795 -9.477 -3.589 1.00 93.25 92 ALA A O 1
ATOM 746 N N . GLU A 1 93 ? 2.262 -10.917 -2.692 1.00 93.94 93 GLU A N 1
ATOM 747 C CA . GLU A 1 93 ? 1.631 -12.116 -3.257 1.00 93.94 93 GLU A CA 1
ATOM 748 C C . GLU A 1 93 ? 0.224 -12.339 -2.694 1.00 93.94 93 GLU A C 1
ATOM 750 O O . GLU A 1 93 ? -0.696 -12.641 -3.454 1.00 93.94 93 GLU A O 1
ATOM 755 N N . TYR A 1 94 ? 0.036 -12.117 -1.390 1.00 91.00 94 TYR A N 1
ATOM 756 C CA . TYR A 1 94 ? -1.273 -12.173 -0.744 1.00 91.00 94 TYR A CA 1
ATOM 757 C C . TYR A 1 94 ? -2.233 -11.106 -1.293 1.00 91.00 94 TYR A C 1
ATOM 759 O O . TYR A 1 94 ? -3.331 -11.449 -1.730 1.00 91.00 94 TYR A O 1
ATOM 767 N N . LEU A 1 95 ? -1.808 -9.840 -1.369 1.00 89.81 95 LEU A N 1
ATOM 768 C CA . LEU A 1 95 ? -2.619 -8.734 -1.904 1.00 89.81 95 LEU A CA 1
ATOM 769 C C . LEU A 1 95 ? -3.015 -8.946 -3.370 1.00 89.81 95 LEU A C 1
ATOM 771 O O . LEU A 1 95 ? -4.096 -8.551 -3.798 1.00 89.81 95 LEU A O 1
ATOM 775 N N . LEU A 1 96 ? -2.146 -9.587 -4.152 1.00 93.94 96 LEU A N 1
ATOM 776 C CA . LEU A 1 96 ? -2.407 -9.914 -5.550 1.00 93.94 96 LEU A CA 1
ATOM 777 C C . LEU A 1 96 ? -3.091 -11.276 -5.729 1.00 93.94 96 LEU A C 1
ATOM 779 O O . LEU A 1 96 ? -3.389 -11.647 -6.863 1.00 93.94 96 LEU A O 1
ATOM 783 N N . SER A 1 97 ? -3.362 -12.040 -4.667 1.00 90.06 97 SER A N 1
ATOM 784 C CA . SER A 1 97 ? -3.929 -13.394 -4.776 1.00 90.06 97 SER A CA 1
ATOM 785 C C . SER A 1 97 ? -5.334 -13.404 -5.391 1.00 90.06 97 SER A C 1
ATOM 787 O O . SER A 1 97 ? -5.647 -14.294 -6.186 1.00 90.06 97 SER A O 1
ATOM 789 N N . SER A 1 98 ? -6.131 -12.374 -5.095 1.00 83.56 98 SER A N 1
ATOM 790 C CA . SER A 1 98 ? -7.495 -12.146 -5.590 1.00 83.56 98 SER A CA 1
ATOM 791 C C . SER A 1 98 ? -7.565 -11.228 -6.819 1.00 83.56 98 SER A C 1
ATOM 793 O O . SER A 1 98 ? -8.654 -10.949 -7.318 1.00 83.56 98 SER A O 1
ATOM 795 N N . GLY A 1 99 ? -6.417 -10.755 -7.320 1.00 90.00 99 GLY A N 1
ATOM 796 C CA . GLY A 1 99 ? -6.344 -9.872 -8.483 1.00 90.00 99 GLY A CA 1
ATOM 797 C C . GLY A 1 99 ? -6.654 -10.566 -9.815 1.00 90.00 99 GLY A C 1
ATOM 798 O O . GLY A 1 99 ? -6.808 -11.787 -9.906 1.00 90.00 99 GLY A O 1
ATOM 799 N N . ILE A 1 100 ? -6.663 -9.777 -10.887 1.00 91.50 100 ILE A N 1
ATOM 800 C CA . ILE A 1 100 ? -6.805 -10.238 -12.277 1.00 91.50 100 ILE A CA 1
ATOM 801 C C . ILE A 1 100 ? -5.476 -10.094 -13.033 1.00 91.50 100 ILE A C 1
ATOM 803 O O . ILE A 1 100 ? -4.502 -9.557 -12.504 1.00 91.50 100 ILE A O 1
ATOM 807 N N . ASN A 1 101 ? -5.400 -10.601 -14.264 1.00 95.56 101 ASN A N 1
ATOM 808 C CA . ASN A 1 101 ? -4.208 -10.414 -15.096 1.00 95.56 101 ASN A CA 1
ATOM 809 C C . ASN A 1 101 ? -3.919 -8.917 -15.276 1.00 95.56 101 ASN A C 1
ATOM 811 O O . ASN A 1 101 ? -4.821 -8.138 -15.576 1.00 95.56 101 ASN A O 1
ATOM 815 N N . GLY A 1 102 ? -2.665 -8.521 -15.059 1.00 92.94 102 GLY A N 1
ATOM 816 C CA . GLY A 1 102 ? -2.258 -7.117 -15.061 1.00 92.94 102 GLY A CA 1
ATOM 817 C C . GLY A 1 102 ? -2.474 -6.396 -13.726 1.00 92.94 102 GLY A C 1
ATOM 818 O O . GLY A 1 102 ? -2.151 -5.211 -13.632 1.00 92.94 102 GLY A O 1
ATOM 819 N N . SER A 1 103 ? -2.994 -7.065 -12.685 1.00 97.25 103 SER A N 1
ATOM 820 C CA . SER A 1 103 ? -2.999 -6.509 -11.328 1.00 97.25 103 SER A CA 1
ATOM 821 C C . SER A 1 103 ? -1.577 -6.373 -10.797 1.00 97.25 103 SER A C 1
ATOM 823 O O . SER A 1 103 ? -0.801 -7.326 -10.867 1.00 97.25 103 SER A O 1
ATOM 825 N N . PHE A 1 104 ? -1.226 -5.209 -10.254 1.00 98.44 104 PHE A N 1
ATOM 826 C CA . PHE A 1 104 ? 0.152 -4.923 -9.861 1.00 98.44 104 PHE A CA 1
ATOM 827 C C . PHE A 1 104 ? 0.270 -3.961 -8.678 1.00 98.44 104 PHE A C 1
ATOM 829 O O . PHE A 1 104 ? -0.655 -3.216 -8.358 1.00 98.44 104 PHE A O 1
ATOM 836 N N . LEU A 1 105 ? 1.448 -3.943 -8.062 1.00 97.12 105 LEU A N 1
ATOM 837 C CA . LEU A 1 105 ? 1.865 -2.928 -7.098 1.00 97.12 105 LEU A CA 1
ATOM 838 C C . LEU A 1 105 ? 3.379 -2.696 -7.170 1.00 97.12 105 LEU A C 1
ATOM 840 O O . LEU A 1 105 ? 4.130 -3.544 -7.658 1.00 97.12 105 LEU A O 1
ATOM 844 N N . VAL A 1 106 ? 3.823 -1.552 -6.660 1.00 96.25 106 VAL A N 1
ATOM 845 C CA . VAL A 1 106 ? 5.227 -1.219 -6.414 1.00 96.25 106 VAL A CA 1
ATOM 846 C C . VAL A 1 106 ? 5.449 -1.190 -4.910 1.00 96.25 106 VAL A C 1
ATOM 848 O O . VAL A 1 106 ? 4.695 -0.550 -4.177 1.00 96.25 106 VAL A O 1
ATOM 851 N N . ARG A 1 107 ? 6.493 -1.880 -4.464 1.00 94.44 107 ARG A N 1
ATOM 852 C CA . ARG A 1 107 ? 6.884 -1.992 -3.058 1.00 94.44 107 ARG A CA 1
ATOM 853 C C . ARG A 1 107 ? 8.367 -1.709 -2.883 1.00 94.44 107 ARG A C 1
ATOM 855 O O . ARG A 1 107 ? 9.154 -1.946 -3.802 1.00 94.44 107 ARG A O 1
ATOM 862 N N . GLU A 1 108 ? 8.749 -1.257 -1.701 1.00 91.06 108 GLU A N 1
ATOM 863 C CA . GLU A 1 108 ? 10.151 -1.196 -1.298 1.00 91.06 108 GLU A CA 1
ATOM 864 C C . GLU A 1 108 ? 10.688 -2.610 -1.036 1.00 91.06 108 GLU A C 1
ATOM 866 O O . GLU A 1 108 ? 9.957 -3.535 -0.672 1.00 91.06 108 GLU A O 1
ATOM 871 N N . SER A 1 109 ? 11.978 -2.807 -1.285 1.00 77.19 109 SER A N 1
ATOM 872 C CA . SER A 1 109 ? 12.637 -4.091 -1.085 1.00 77.19 109 SER A CA 1
ATOM 873 C C . SER A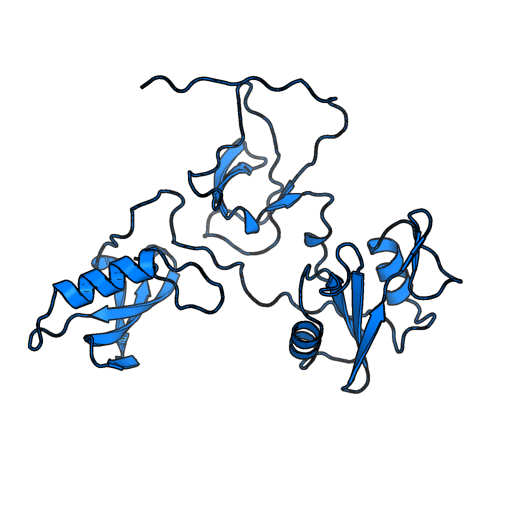 1 109 ? 13.068 -4.253 0.371 1.00 77.19 109 SER A C 1
ATOM 875 O O . SER A 1 109 ? 13.954 -3.538 0.830 1.00 77.19 109 SER A O 1
ATOM 877 N N . GLU A 1 110 ? 12.526 -5.256 1.069 1.00 71.50 110 GLU A N 1
ATOM 878 C CA . GLU A 1 110 ? 12.927 -5.599 2.449 1.00 71.50 110 GLU A CA 1
ATOM 879 C C . GLU A 1 110 ? 14.428 -5.892 2.577 1.00 71.50 110 GLU A C 1
ATOM 881 O O . GLU A 1 110 ? 15.062 -5.543 3.566 1.00 71.50 110 GLU A O 1
ATOM 886 N N . SER A 1 111 ? 15.014 -6.526 1.560 1.00 67.19 111 SER A N 1
ATOM 887 C CA . SER A 1 111 ? 16.421 -6.937 1.549 1.00 67.19 111 SER A CA 1
ATOM 888 C C . SER A 1 111 ? 17.384 -5.857 1.052 1.00 67.19 111 SER A C 1
ATOM 890 O O . SER A 1 111 ? 18.596 -6.065 1.049 1.00 67.19 111 SER A O 1
ATOM 892 N N . SER A 1 112 ? 16.885 -4.723 0.554 1.00 70.00 112 SER A N 1
ATOM 893 C CA . SER A 1 112 ? 17.721 -3.671 -0.038 1.00 70.00 112 SER A CA 1
ATOM 894 C C . SER A 1 112 ? 17.045 -2.310 0.135 1.00 70.00 112 SER A C 1
ATOM 896 O O . SER A 1 112 ? 16.325 -1.872 -0.767 1.00 70.00 112 SER A O 1
ATOM 898 N N . PRO A 1 113 ? 17.264 -1.642 1.283 1.00 65.31 113 PRO A N 1
ATOM 899 C CA . PRO A 1 113 ? 16.691 -0.330 1.567 1.00 65.31 113 PRO A CA 1
ATOM 900 C C . PRO A 1 113 ? 16.971 0.669 0.435 1.00 65.31 113 PRO A C 1
ATOM 902 O O . PRO A 1 113 ? 18.098 0.773 -0.048 1.00 65.31 113 PRO A O 1
ATOM 905 N N . GLY A 1 114 ? 15.936 1.379 -0.019 1.00 71.00 114 GLY A N 1
ATOM 906 C CA . GLY A 1 114 ? 16.013 2.325 -1.140 1.00 71.00 114 GLY A CA 1
ATOM 907 C C . GLY A 1 114 ? 15.851 1.710 -2.538 1.00 71.00 114 GLY A C 1
ATOM 908 O O . GLY A 1 114 ? 15.767 2.451 -3.515 1.00 71.00 114 GLY A O 1
ATOM 909 N N . GLN A 1 115 ? 15.766 0.381 -2.662 1.00 82.81 115 GLN A N 1
ATOM 910 C CA . GLN A 1 115 ? 15.415 -0.289 -3.919 1.00 82.81 115 GLN A CA 1
ATOM 911 C C . GLN A 1 115 ? 13.920 -0.616 -3.952 1.00 82.81 115 GLN A C 1
ATOM 913 O O . GLN A 1 115 ? 13.334 -1.001 -2.943 1.00 82.81 115 GLN A O 1
ATOM 918 N N . CYS A 1 116 ? 13.304 -0.504 -5.127 1.00 92.81 116 CYS A N 1
ATOM 919 C CA . CYS A 1 116 ? 11.894 -0.832 -5.336 1.00 92.81 116 CYS A CA 1
ATOM 920 C C . CYS A 1 116 ? 11.739 -2.109 -6.169 1.00 92.81 116 CYS A C 1
ATOM 922 O O . CYS A 1 116 ? 12.646 -2.540 -6.882 1.00 92.81 116 CYS A O 1
ATOM 924 N N . SER A 1 117 ? 10.570 -2.732 -6.092 1.00 95.50 117 SER A N 1
ATOM 925 C CA . SER A 1 117 ? 10.195 -3.873 -6.925 1.00 95.50 117 SER A CA 1
ATOM 926 C C . SER A 1 117 ? 8.751 -3.752 -7.395 1.00 95.50 117 SER A C 1
ATOM 928 O O . SER A 1 117 ? 7.883 -3.312 -6.642 1.00 95.50 117 SER A O 1
ATOM 930 N N . ILE A 1 118 ? 8.489 -4.190 -8.626 1.00 97.19 118 ILE A N 1
ATOM 931 C CA . ILE A 1 118 ? 7.137 -4.387 -9.157 1.00 97.19 118 ILE A CA 1
ATOM 932 C C . ILE A 1 118 ? 6.716 -5.816 -8.837 1.00 97.19 118 ILE A C 1
ATOM 934 O O . ILE A 1 118 ? 7.435 -6.759 -9.164 1.00 97.19 118 ILE A O 1
ATOM 938 N N . SER A 1 119 ? 5.548 -5.978 -8.225 1.00 97.94 119 SER A N 1
ATOM 939 C CA . SER A 1 119 ? 4.865 -7.270 -8.115 1.00 97.94 119 SER A CA 1
ATOM 940 C C . SER A 1 119 ? 3.681 -7.256 -9.079 1.00 97.94 119 SER A C 1
ATOM 942 O O . SER A 1 119 ? 2.864 -6.340 -9.014 1.00 97.94 119 SER A O 1
ATOM 944 N N . LEU A 1 120 ? 3.610 -8.223 -9.993 1.00 98.44 120 LEU A N 1
ATOM 945 C CA . LEU A 1 120 ? 2.669 -8.246 -11.117 1.00 98.44 120 LEU A CA 1
ATOM 946 C C . LEU A 1 120 ? 2.015 -9.620 -11.244 1.00 98.44 120 LEU A C 1
ATOM 948 O O . LEU A 1 120 ? 2.702 -10.635 -11.348 1.00 98.44 120 LEU A O 1
ATOM 952 N N . ARG A 1 121 ? 0.686 -9.658 -11.280 1.00 97.88 121 ARG A N 1
ATOM 953 C CA . ARG A 1 121 ? -0.087 -10.878 -11.489 1.00 97.88 121 ARG A CA 1
ATOM 954 C C . ARG A 1 121 ? -0.311 -11.144 -12.975 1.00 97.88 121 ARG A C 1
ATOM 956 O O . ARG A 1 121 ? -0.830 -10.293 -13.696 1.00 97.88 121 ARG A O 1
ATOM 963 N N . CYS A 1 122 ? -0.008 -12.363 -13.402 1.00 97.44 122 CYS A N 1
ATOM 964 C CA . CYS A 1 122 ? -0.363 -12.879 -14.717 1.00 97.44 122 CYS A CA 1
ATOM 965 C C . CYS A 1 122 ? -0.658 -14.379 -14.616 1.00 97.44 122 CYS A C 1
ATOM 967 O O . CYS A 1 122 ? 0.100 -15.117 -13.988 1.00 97.44 122 CYS A O 1
ATOM 969 N N . GLU A 1 123 ? -1.776 -14.818 -15.191 1.00 95.19 123 GLU A N 1
ATOM 970 C CA . GLU A 1 123 ? -2.170 -16.230 -15.300 1.00 95.19 123 GLU A CA 1
ATOM 971 C C . GLU A 1 123 ? -2.149 -16.974 -13.953 1.00 95.19 123 GLU A C 1
ATOM 973 O O . GLU A 1 123 ? -1.652 -18.090 -13.817 1.00 95.19 123 GLU A O 1
ATOM 978 N N . GLY A 1 124 ? -2.671 -16.317 -12.913 1.00 88.88 124 GLY A N 1
ATOM 979 C CA . GLY A 1 124 ? -2.751 -16.881 -11.563 1.00 88.88 124 GLY A CA 1
ATOM 980 C C . GLY A 1 124 ? -1.420 -16.943 -10.803 1.00 88.88 124 GLY A C 1
ATOM 981 O O . GLY A 1 124 ? -1.401 -17.423 -9.672 1.00 88.88 124 GLY A O 1
ATOM 982 N N . ARG A 1 125 ? -0.321 -16.435 -11.375 1.00 96.06 125 ARG A N 1
ATOM 983 C CA . ARG A 1 125 ? 0.999 -16.344 -10.732 1.00 96.06 125 ARG A CA 1
ATOM 984 C C . ARG A 1 125 ? 1.399 -14.890 -10.506 1.00 96.06 125 ARG A C 1
ATOM 986 O O . ARG A 1 125 ? 0.979 -14.001 -11.243 1.00 96.06 125 ARG A O 1
ATOM 993 N N . VAL A 1 126 ? 2.224 -14.651 -9.489 1.00 97.56 126 VAL A N 1
ATOM 994 C CA . VAL A 1 126 ? 2.784 -13.326 -9.188 1.00 97.56 126 VAL A CA 1
ATOM 995 C C . VAL A 1 126 ? 4.271 -13.316 -9.535 1.00 97.56 126 VAL A C 1
ATOM 997 O O . VAL A 1 126 ? 5.048 -14.137 -9.051 1.00 97.56 126 VAL A O 1
ATOM 1000 N N . TYR A 1 127 ? 4.653 -12.370 -10.383 1.00 97.94 127 TYR A N 1
ATOM 1001 C CA . TYR A 1 127 ? 6.008 -12.137 -10.861 1.00 97.94 127 TYR A CA 1
ATOM 1002 C C . TYR A 1 127 ? 6.589 -10.914 -10.159 1.00 97.94 127 TYR A C 1
ATOM 1004 O O . TYR A 1 127 ? 5.889 -9.925 -9.942 1.00 97.94 127 TYR A O 1
ATOM 1012 N N . HIS A 1 128 ? 7.874 -10.975 -9.811 1.00 96.25 128 HIS A N 1
ATOM 1013 C CA . HIS A 1 128 ? 8.564 -9.910 -9.085 1.00 96.25 128 HIS A CA 1
ATOM 1014 C C . HIS A 1 128 ? 9.732 -9.392 -9.913 1.00 96.25 128 HIS A C 1
ATOM 1016 O O . HIS A 1 128 ? 10.639 -10.155 -10.242 1.00 96.25 128 HIS A O 1
ATOM 1022 N N . TYR A 1 129 ? 9.725 -8.097 -10.206 1.00 95.94 129 TYR A N 1
ATOM 1023 C CA . TYR A 1 129 ? 10.751 -7.426 -10.997 1.00 95.94 129 TYR A CA 1
ATOM 1024 C C . TYR A 1 129 ? 11.464 -6.397 -10.137 1.00 95.94 129 TYR A C 1
ATOM 1026 O O . TYR A 1 129 ? 10.824 -5.510 -9.570 1.00 95.94 129 TYR A O 1
ATOM 1034 N N . ARG A 1 130 ? 12.791 -6.499 -10.046 1.00 94.00 130 ARG A N 1
ATOM 1035 C CA . ARG A 1 130 ? 13.596 -5.494 -9.352 1.00 94.00 130 ARG A CA 1
ATOM 1036 C C . ARG A 1 130 ? 13.681 -4.236 -10.211 1.00 94.00 130 ARG A C 1
ATOM 1038 O O . ARG A 1 130 ? 14.017 -4.327 -11.389 1.00 94.00 130 ARG A O 1
ATOM 1045 N N . ILE A 1 131 ? 13.420 -3.079 -9.611 1.00 94.81 131 ILE A N 1
ATOM 1046 C CA . ILE A 1 131 ? 13.686 -1.787 -10.240 1.00 94.81 131 ILE A CA 1
ATOM 1047 C C . ILE A 1 131 ? 15.116 -1.406 -9.878 1.00 94.81 131 ILE A C 1
ATOM 1049 O O . ILE A 1 131 ? 15.423 -1.189 -8.708 1.00 94.81 131 ILE A O 1
ATOM 1053 N N . SER A 1 132 ? 15.981 -1.356 -10.882 1.00 92.75 132 SER A N 1
ATOM 1054 C CA . SER A 1 132 ? 17.349 -0.871 -10.731 1.00 92.75 132 SER A CA 1
ATOM 1055 C C . SER A 1 132 ? 17.376 0.651 -10.848 1.00 92.75 132 SER A C 1
ATOM 1057 O O . SER A 1 132 ? 16.567 1.234 -11.571 1.00 92.75 132 SER A O 1
ATOM 1059 N N . ASP A 1 133 ? 18.323 1.286 -10.162 1.00 90.00 133 ASP A N 1
ATOM 1060 C CA . ASP A 1 133 ? 18.625 2.713 -10.298 1.00 90.00 133 ASP A CA 1
ATOM 1061 C C . ASP A 1 133 ? 20.107 2.869 -10.674 1.00 90.00 133 ASP A C 1
ATOM 1063 O O . ASP A 1 133 ? 20.987 2.266 -10.054 1.00 90.00 133 ASP A O 1
ATOM 1067 N N . THR A 1 134 ? 20.394 3.600 -11.747 1.00 90.00 134 THR A N 1
ATOM 1068 C CA . THR A 1 134 ? 21.757 3.914 -12.195 1.00 90.00 134 THR A CA 1
ATOM 1069 C C . THR A 1 134 ? 21.772 5.351 -12.690 1.00 90.00 134 THR A C 1
ATOM 1071 O O . THR A 1 134 ? 20.965 5.708 -13.545 1.00 90.00 134 THR A O 1
ATOM 1074 N N . ASP A 1 135 ? 22.663 6.179 -12.144 1.00 88.88 135 ASP A N 1
ATOM 1075 C CA . ASP A 1 135 ? 22.771 7.611 -12.463 1.00 88.88 135 ASP A CA 1
ATOM 1076 C C . ASP A 1 135 ? 21.446 8.385 -12.289 1.00 88.88 135 ASP A C 1
ATOM 1078 O O . ASP A 1 135 ? 21.120 9.292 -13.056 1.00 88.88 135 ASP A O 1
ATOM 1082 N N . GLY A 1 136 ? 20.635 7.992 -11.297 1.00 86.19 136 GLY A N 1
ATOM 1083 C CA . GLY A 1 136 ? 19.321 8.583 -11.024 1.00 86.19 136 GLY A CA 1
ATOM 1084 C C . GLY A 1 136 ? 18.218 8.132 -11.985 1.00 86.19 136 GLY A C 1
ATOM 1085 O O . GLY A 1 136 ? 17.079 8.597 -11.873 1.00 86.19 136 GLY A O 1
ATOM 1086 N N . ARG A 1 137 ? 18.529 7.232 -12.925 1.00 92.00 137 ARG A N 1
ATOM 1087 C CA . ARG A 1 137 ? 17.581 6.652 -13.874 1.00 92.00 137 ARG A CA 1
ATOM 1088 C C . ARG A 1 137 ? 17.113 5.282 -13.406 1.00 92.00 137 ARG A C 1
ATOM 1090 O O . ARG A 1 137 ? 17.919 4.406 -13.103 1.00 92.00 137 ARG A O 1
ATOM 1097 N N . LYS A 1 138 ? 15.801 5.072 -13.437 1.00 92.69 138 LYS A N 1
ATOM 1098 C CA . LYS A 1 138 ? 15.126 3.862 -12.959 1.00 92.69 138 LYS A CA 1
ATOM 1099 C C . LYS A 1 138 ? 14.710 2.982 -14.124 1.00 92.69 138 LYS A C 1
ATOM 1101 O O . LYS A 1 138 ? 14.234 3.501 -15.133 1.00 92.69 138 LYS A O 1
ATOM 1106 N N . TYR A 1 139 ? 14.871 1.670 -13.989 1.00 94.81 139 TYR A N 1
ATOM 1107 C CA . TYR A 1 139 ? 14.532 0.717 -15.048 1.00 94.81 139 TYR A CA 1
ATOM 1108 C C . TYR A 1 139 ? 14.298 -0.702 -14.525 1.00 94.81 139 TYR A C 1
ATOM 1110 O O . TYR A 1 139 ? 14.832 -1.094 -13.487 1.00 94.81 139 TYR A O 1
ATOM 1118 N N . VAL A 1 140 ? 13.527 -1.485 -15.284 1.00 95.06 140 VAL A N 1
ATOM 1119 C CA . VAL A 1 140 ? 13.456 -2.951 -15.142 1.00 95.06 140 VAL A CA 1
ATOM 1120 C C . VAL A 1 140 ? 14.423 -3.612 -16.125 1.00 95.06 140 VAL A C 1
ATOM 1122 O O . VAL A 1 140 ? 15.218 -4.466 -15.737 1.00 95.06 140 VAL A O 1
ATOM 1125 N N . THR A 1 141 ? 14.415 -3.156 -17.379 1.00 92.31 141 THR A N 1
ATOM 1126 C CA . THR A 1 141 ? 15.342 -3.568 -18.443 1.00 92.31 141 THR A CA 1
ATOM 1127 C C . THR A 1 141 ? 16.313 -2.431 -18.782 1.00 92.31 141 THR A C 1
ATOM 1129 O O . THR A 1 141 ? 15.850 -1.301 -18.939 1.00 92.31 141 THR A O 1
ATOM 1132 N N . PRO A 1 142 ? 17.627 -2.677 -18.946 1.00 90.94 142 PRO A N 1
ATOM 1133 C CA . PRO A 1 142 ? 18.614 -1.618 -19.201 1.00 90.94 142 PRO A CA 1
ATOM 1134 C C . PRO A 1 142 ? 18.347 -0.751 -20.439 1.00 90.94 142 PRO A C 1
ATOM 1136 O O . PRO A 1 142 ? 18.810 0.389 -20.475 1.00 90.94 142 PRO A O 1
ATOM 1139 N N . ASP A 1 143 ? 17.601 -1.274 -21.416 1.00 91.94 143 ASP A N 1
ATOM 1140 C CA . ASP A 1 143 ? 17.279 -0.594 -22.677 1.00 91.94 143 ASP A CA 1
ATOM 1141 C C . ASP A 1 143 ? 16.315 0.591 -22.496 1.00 91.94 143 ASP A C 1
ATOM 1143 O O . ASP A 1 143 ? 16.332 1.533 -23.286 1.00 91.94 143 ASP A O 1
ATOM 1147 N N . HIS A 1 144 ? 15.513 0.593 -21.424 1.00 92.06 144 HIS A N 1
ATOM 1148 C CA . HIS A 1 144 ? 14.484 1.605 -21.175 1.00 92.06 144 HIS A CA 1
ATOM 1149 C C . HIS A 1 144 ? 14.631 2.200 -19.772 1.00 92.06 144 HIS A C 1
ATOM 1151 O O . HIS A 1 144 ? 14.296 1.573 -18.767 1.00 92.06 144 HIS A O 1
ATOM 1157 N N . LYS A 1 145 ? 15.151 3.433 -19.710 1.00 94.50 145 LYS A N 1
ATOM 1158 C CA . LYS A 1 145 ? 15.538 4.133 -18.475 1.00 94.50 145 LYS A CA 1
ATOM 1159 C C . LYS A 1 145 ? 14.745 5.425 -18.265 1.00 94.50 145 LYS A C 1
ATOM 1161 O O . LYS A 1 145 ? 14.808 6.343 -19.083 1.00 94.50 145 LYS A O 1
ATOM 1166 N N . PHE A 1 146 ? 14.098 5.551 -17.112 1.00 91.81 146 PHE A N 1
ATOM 1167 C CA . PHE A 1 146 ? 13.172 6.642 -16.785 1.00 91.81 146 PHE A CA 1
ATOM 1168 C C . PHE A 1 146 ? 13.711 7.540 -15.674 1.00 91.81 146 PHE A C 1
ATOM 1170 O O . PHE A 1 146 ? 14.520 7.104 -14.858 1.00 91.81 146 PHE A O 1
ATOM 1177 N N . SER A 1 147 ? 13.270 8.795 -15.616 1.00 88.12 147 SER A N 1
ATOM 1178 C CA . SER A 1 147 ? 13.729 9.744 -14.590 1.00 88.12 147 SER A CA 1
ATOM 1179 C C . SER A 1 147 ? 12.979 9.547 -13.271 1.00 88.12 147 SER A C 1
ATOM 1181 O O . SER A 1 147 ? 13.516 9.796 -12.191 1.00 88.12 147 SER A O 1
ATOM 1183 N N . THR A 1 148 ? 11.735 9.062 -13.336 1.00 87.56 148 THR A N 1
ATOM 1184 C CA . THR A 1 148 ? 10.886 8.834 -12.160 1.00 87.56 148 THR A CA 1
ATOM 1185 C C . THR A 1 148 ? 10.233 7.450 -12.170 1.00 87.56 148 THR A C 1
ATOM 1187 O O . THR A 1 148 ? 10.072 6.826 -13.217 1.00 87.56 148 THR A O 1
ATOM 1190 N N . LEU A 1 149 ? 9.812 6.964 -10.992 1.00 90.88 149 LEU A N 1
ATOM 1191 C CA . LEU A 1 149 ? 9.015 5.730 -10.900 1.00 90.88 149 LEU A CA 1
ATOM 1192 C C . LEU A 1 149 ? 7.668 5.860 -11.613 1.00 90.88 149 LEU A C 1
ATOM 1194 O O . LEU A 1 149 ? 7.181 4.883 -12.168 1.00 90.88 149 LEU A O 1
ATOM 1198 N N . ALA A 1 150 ? 7.073 7.054 -11.608 1.00 87.19 150 ALA A N 1
ATOM 11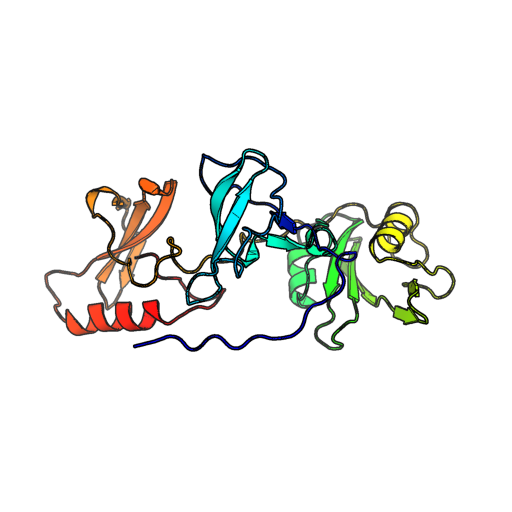99 C CA . ALA A 1 150 ? 5.797 7.292 -12.269 1.00 87.19 150 ALA A CA 1
ATOM 1200 C C . ALA A 1 150 ? 5.909 7.128 -13.792 1.00 87.19 150 ALA A C 1
ATOM 1202 O O . ALA A 1 150 ? 5.055 6.483 -14.392 1.00 87.19 150 ALA A O 1
ATOM 1203 N N . GLU A 1 151 ? 6.980 7.648 -14.400 1.00 85.94 151 GLU A N 1
ATOM 1204 C CA . GLU A 1 151 ? 7.273 7.453 -15.828 1.00 85.94 151 GLU A CA 1
ATOM 1205 C C . GLU A 1 151 ? 7.489 5.975 -16.166 1.00 85.94 151 GLU A C 1
ATOM 1207 O O . GLU A 1 151 ? 6.905 5.479 -17.125 1.00 85.94 151 GLU A O 1
ATOM 1212 N N . LEU A 1 152 ? 8.264 5.258 -15.344 1.00 94.56 152 LEU A N 1
ATOM 1213 C CA . LEU A 1 152 ? 8.497 3.823 -15.517 1.00 94.56 152 LEU A CA 1
ATOM 1214 C C . LEU A 1 152 ? 7.186 3.030 -15.478 1.00 94.56 152 LEU A C 1
ATOM 1216 O O . LEU A 1 152 ? 6.933 2.198 -16.347 1.00 94.56 152 LEU A O 1
ATOM 1220 N N . VAL A 1 153 ? 6.338 3.290 -14.479 1.00 93.88 153 VAL A N 1
ATOM 1221 C CA . VAL A 1 153 ? 5.040 2.613 -14.343 1.00 93.88 153 VAL A CA 1
ATOM 1222 C C . VAL A 1 153 ? 4.119 2.958 -15.514 1.00 93.88 153 VAL A C 1
ATOM 1224 O O . VAL A 1 153 ? 3.447 2.069 -16.028 1.00 93.88 153 VAL A O 1
ATOM 1227 N N . HIS A 1 154 ? 4.106 4.216 -15.959 1.00 87.44 154 HIS A N 1
ATOM 1228 C CA . HIS A 1 154 ? 3.297 4.652 -17.096 1.00 87.44 154 HIS A CA 1
ATOM 1229 C C . HIS A 1 154 ? 3.719 3.977 -18.406 1.00 87.44 154 HIS A C 1
ATOM 1231 O O . HIS A 1 154 ? 2.874 3.500 -19.159 1.00 87.44 154 HIS A O 1
ATOM 1237 N N . HIS A 1 155 ? 5.024 3.872 -18.662 1.00 89.88 155 HIS A N 1
ATOM 1238 C CA . HIS A 1 155 ? 5.543 3.138 -19.815 1.00 89.88 155 HIS A CA 1
ATOM 1239 C C . HIS A 1 155 ? 5.046 1.691 -19.804 1.00 89.88 155 HIS A C 1
ATOM 1241 O O . HIS A 1 155 ? 4.382 1.239 -20.741 1.00 89.88 155 HIS A O 1
ATOM 1247 N N . HIS A 1 156 ? 5.256 1.002 -18.680 1.00 93.56 156 HIS A N 1
ATOM 1248 C CA . HIS A 1 156 ? 4.878 -0.399 -18.537 1.00 93.56 156 HIS A CA 1
ATOM 1249 C C . HIS A 1 156 ? 3.362 -0.650 -18.417 1.00 93.56 156 HIS A C 1
ATOM 1251 O O . HIS A 1 156 ? 2.922 -1.801 -18.470 1.00 93.56 156 HIS A O 1
ATOM 1257 N N . SER A 1 157 ? 2.529 0.391 -18.282 1.00 90.25 157 SER A N 1
ATOM 1258 C CA . SER A 1 157 ? 1.069 0.254 -18.383 1.00 90.25 157 SER A CA 1
ATOM 1259 C C . SER A 1 157 ? 0.579 0.181 -19.829 1.00 90.25 157 SER A C 1
ATOM 1261 O O . SER A 1 157 ? -0.568 -0.188 -20.060 1.00 90.25 157 SER A O 1
ATOM 1263 N N . THR A 1 158 ? 1.426 0.551 -20.795 1.00 84.44 158 THR A N 1
ATOM 1264 C CA . THR A 1 158 ? 1.103 0.532 -22.232 1.00 84.44 158 THR A CA 1
ATOM 1265 C C . THR A 1 158 ? 1.872 -0.544 -22.995 1.00 84.44 158 THR A C 1
ATOM 1267 O O . THR A 1 158 ? 1.335 -1.117 -23.939 1.00 84.44 158 THR A O 1
ATOM 1270 N N . MET A 1 159 ? 3.098 -0.857 -22.569 1.00 90.56 159 MET A N 1
ATOM 1271 C CA . MET A 1 159 ? 3.982 -1.830 -23.217 1.00 90.56 159 MET A CA 1
ATOM 1272 C C . MET A 1 159 ? 4.573 -2.789 -22.185 1.00 90.56 159 MET A C 1
ATOM 1274 O O . MET A 1 159 ? 4.815 -2.412 -21.043 1.00 90.56 159 MET A O 1
ATOM 1278 N N . THR A 1 160 ? 4.797 -4.050 -22.549 1.00 92.06 160 THR A N 1
ATOM 1279 C CA . THR A 1 160 ? 5.354 -5.027 -21.602 1.00 92.06 160 THR A CA 1
ATOM 1280 C C . THR A 1 160 ? 6.848 -4.816 -21.388 1.00 92.06 160 THR A C 1
ATOM 1282 O O . THR A 1 160 ? 7.286 -4.787 -20.240 1.00 92.06 160 THR A O 1
ATOM 1285 N N . ASP A 1 161 ? 7.619 -4.646 -22.466 1.00 91.75 161 ASP A N 1
ATOM 1286 C CA . ASP A 1 161 ? 9.055 -4.335 -22.489 1.00 91.75 161 ASP A CA 1
ATOM 1287 C C . ASP A 1 161 ? 9.872 -5.070 -21.415 1.00 91.75 161 ASP A C 1
ATOM 1289 O O . ASP A 1 161 ? 10.562 -4.478 -20.590 1.00 91.75 161 ASP A O 1
ATOM 1293 N N . GLY A 1 162 ? 9.753 -6.401 -21.410 1.00 92.31 162 GLY A N 1
ATOM 1294 C CA . GLY A 1 162 ? 10.453 -7.293 -20.479 1.00 92.31 162 GLY A CA 1
ATOM 1295 C C . GLY A 1 162 ? 9.624 -7.757 -19.277 1.00 92.31 162 GLY A C 1
ATOM 1296 O O . GLY A 1 162 ? 10.037 -8.682 -18.575 1.00 92.31 162 GLY A O 1
ATOM 1297 N N . LEU A 1 163 ? 8.439 -7.183 -19.049 1.00 96.94 163 LEU A N 1
ATOM 1298 C CA . LEU A 1 163 ? 7.455 -7.725 -18.110 1.00 96.94 163 LEU A CA 1
ATOM 1299 C C . LEU A 1 163 ? 6.632 -8.854 -18.745 1.00 96.94 163 LEU A C 1
ATOM 1301 O O . LEU A 1 163 ? 6.478 -8.931 -19.961 1.00 96.94 163 LEU A O 1
ATOM 1305 N N . VAL A 1 164 ? 6.051 -9.718 -17.908 1.00 97.62 164 VAL A N 1
ATOM 1306 C CA . VAL A 1 164 ? 5.176 -10.817 -18.355 1.00 97.62 164 VAL A CA 1
ATOM 1307 C C . VAL A 1 164 ? 3.869 -10.303 -18.973 1.00 97.62 164 VAL A C 1
ATOM 1309 O O . VAL A 1 164 ? 3.290 -10.956 -19.833 1.00 97.62 164 VAL A O 1
ATOM 1312 N N . THR A 1 165 ? 3.390 -9.138 -18.533 1.00 96.94 165 THR A N 1
ATOM 1313 C CA . THR A 1 165 ? 2.219 -8.435 -19.071 1.00 96.94 165 THR A CA 1
ATOM 1314 C C . THR A 1 165 ? 2.279 -6.954 -18.670 1.00 96.94 165 THR A C 1
ATOM 1316 O O . THR A 1 165 ? 3.190 -6.543 -17.949 1.00 96.94 165 THR A O 1
ATOM 1319 N N . THR A 1 166 ? 1.346 -6.136 -19.150 1.00 95.94 166 THR A N 1
ATOM 1320 C CA . THR A 1 166 ? 1.274 -4.698 -18.847 1.00 95.94 166 THR A CA 1
ATOM 1321 C C . THR A 1 166 ? 0.724 -4.429 -17.443 1.00 95.94 166 THR A C 1
ATOM 1323 O O . THR A 1 166 ? -0.085 -5.193 -16.911 1.00 95.94 166 THR A O 1
ATOM 1326 N N . LEU A 1 167 ? 1.118 -3.301 -16.850 1.00 96.31 167 LEU A N 1
ATOM 1327 C CA . LEU A 1 167 ? 0.667 -2.829 -15.537 1.00 96.31 167 LEU A CA 1
ATOM 1328 C C . LEU A 1 167 ? -0.708 -2.151 -15.642 1.00 96.31 167 LEU A C 1
ATOM 1330 O O . LEU A 1 167 ? -0.800 -0.942 -15.835 1.00 96.31 167 LEU A O 1
ATOM 1334 N N . LEU A 1 168 ? -1.788 -2.925 -15.540 1.00 89.38 168 LEU A N 1
ATOM 1335 C CA . LEU A 1 168 ? -3.140 -2.436 -15.839 1.00 89.38 168 LEU A CA 1
ATOM 1336 C C . LEU A 1 168 ? -3.910 -1.974 -14.599 1.00 89.38 168 LEU A C 1
ATOM 1338 O O . LEU A 1 168 ? -4.563 -0.931 -14.625 1.00 89.38 168 LEU A O 1
ATOM 1342 N N . TYR A 1 169 ? -3.850 -2.743 -13.510 1.00 94.00 169 TYR A N 1
ATOM 1343 C CA . TYR A 1 169 ? -4.758 -2.566 -12.375 1.00 94.00 169 TYR A CA 1
ATOM 1344 C C . TYR A 1 169 ? -3.981 -2.437 -11.056 1.00 94.00 169 TYR A C 1
ATOM 1346 O O . TYR A 1 169 ? -3.542 -3.449 -10.507 1.00 94.00 169 TYR A O 1
ATOM 1354 N N . PRO A 1 170 ? -3.805 -1.219 -10.511 1.00 93.12 170 PRO A N 1
ATOM 1355 C CA . PRO A 1 170 ? -3.203 -1.030 -9.195 1.00 93.12 170 PRO A CA 1
ATOM 1356 C C . PRO A 1 170 ? -3.928 -1.844 -8.116 1.00 93.12 170 PRO A C 1
ATOM 1358 O O . PRO A 1 170 ? -5.151 -1.755 -7.991 1.00 93.12 170 PRO A O 1
ATOM 1361 N N . ALA A 1 171 ? -3.185 -2.615 -7.323 1.00 92.06 171 ALA A N 1
ATOM 1362 C CA . ALA A 1 171 ? -3.740 -3.346 -6.191 1.00 92.06 171 ALA A CA 1
ATOM 1363 C C . ALA A 1 171 ? -4.316 -2.367 -5.161 1.00 92.06 171 ALA A C 1
ATOM 1365 O O . ALA A 1 171 ? -3.709 -1.333 -4.859 1.00 92.06 171 ALA A O 1
ATOM 1366 N N . ALA A 1 172 ? -5.482 -2.697 -4.606 1.00 83.62 172 ALA A N 1
ATOM 1367 C CA . ALA A 1 172 ? -6.090 -1.895 -3.556 1.00 83.62 172 ALA A CA 1
ATOM 1368 C C . ALA A 1 172 ? -5.195 -1.902 -2.306 1.00 83.62 172 ALA A C 1
ATOM 1370 O O . ALA A 1 172 ? -4.683 -2.948 -1.913 1.00 83.62 172 ALA A O 1
ATOM 1371 N N . LYS A 1 173 ? -5.009 -0.739 -1.673 1.00 79.31 173 LYS A N 1
ATOM 1372 C CA . LYS A 1 173 ? -4.330 -0.652 -0.374 1.00 79.31 173 LYS A CA 1
ATOM 1373 C C . LYS A 1 173 ? -5.264 -1.242 0.686 1.00 79.31 173 LYS A C 1
ATOM 1375 O O . LYS A 1 173 ? -6.310 -0.652 0.968 1.00 79.31 173 LYS A O 1
ATOM 1380 N N . GLU A 1 174 ? -4.939 -2.415 1.226 1.00 61.12 174 GLU A N 1
ATOM 1381 C CA . GLU A 1 174 ? -5.697 -2.976 2.344 1.00 61.12 174 GLU A CA 1
ATOM 1382 C C . GLU A 1 174 ? -5.359 -2.236 3.645 1.00 61.12 174 GLU A C 1
ATOM 1384 O O . GLU A 1 174 ? -4.200 -2.009 3.984 1.00 61.12 174 GLU A O 1
ATOM 1389 N N . SER A 1 175 ? -6.419 -1.917 4.388 1.00 50.78 175 SER A N 1
ATOM 1390 C CA . SER A 1 175 ? -6.469 -1.284 5.709 1.00 50.78 175 SER A CA 1
ATOM 1391 C C . SER A 1 175 ? -6.200 0.226 5.782 1.00 50.78 175 SER A C 1
ATOM 1393 O O . SER A 1 175 ? -5.187 0.773 5.359 1.00 50.78 175 SER A O 1
ATOM 1395 N N . LYS A 1 176 ? -7.172 0.905 6.398 1.00 48.81 176 LYS A N 1
ATOM 1396 C CA . LYS A 1 176 ? -6.990 2.208 7.035 1.00 48.81 176 LYS A CA 1
ATOM 1397 C C . LYS A 1 176 ? -5.771 2.092 7.955 1.00 48.81 176 LYS A C 1
ATOM 1399 O O . LYS A 1 176 ? -5.770 1.145 8.744 1.00 48.81 176 LYS A O 1
ATOM 1404 N N . PRO A 1 177 ? -4.796 3.014 7.908 1.00 53.59 177 PRO A N 1
ATOM 1405 C CA . PRO A 1 177 ? -3.705 2.999 8.868 1.00 53.59 177 PRO A CA 1
ATOM 1406 C C . PRO A 1 177 ? -4.282 2.884 10.283 1.00 53.59 177 PRO A C 1
ATOM 1408 O O . PRO A 1 177 ? -5.249 3.588 10.608 1.00 53.59 177 PRO A O 1
ATOM 1411 N N . THR A 1 178 ? -3.757 1.951 11.083 1.00 47.78 178 THR A N 1
ATOM 1412 C CA . THR A 1 178 ? -4.217 1.734 12.457 1.00 47.78 178 THR A CA 1
ATOM 1413 C C . THR A 1 178 ? -4.030 3.031 13.227 1.00 47.78 178 THR A C 1
ATOM 1415 O O . THR A 1 178 ? -2.910 3.499 13.412 1.00 47.78 178 THR A O 1
ATOM 1418 N N . VAL A 1 179 ? -5.144 3.638 13.627 1.00 54.62 179 VAL A N 1
ATOM 1419 C CA . VAL A 1 179 ? -5.143 4.802 14.509 1.00 54.62 179 VAL A CA 1
ATOM 1420 C C . VAL A 1 179 ? -5.187 4.268 15.934 1.00 54.62 179 VAL A C 1
ATOM 1422 O O . VAL A 1 179 ? -6.126 3.553 16.303 1.00 54.62 179 VAL A O 1
ATOM 1425 N N . TYR A 1 180 ? -4.149 4.568 16.708 1.00 57.25 180 TYR A N 1
ATOM 1426 C CA . TYR A 1 180 ? -4.067 4.203 18.114 1.00 57.25 180 TYR A CA 1
ATOM 1427 C C . TYR A 1 180 ? -4.854 5.232 18.931 1.00 57.25 180 TYR A C 1
ATOM 1429 O O . TYR A 1 180 ? -4.511 6.409 18.978 1.00 57.25 180 TYR A O 1
ATOM 1437 N N . GLY A 1 181 ? -5.966 4.790 19.523 1.00 57.34 181 GLY A N 1
ATOM 1438 C CA . GLY A 1 181 ? -6.919 5.678 20.191 1.00 57.34 181 GLY A CA 1
ATOM 1439 C C . GLY A 1 181 ? -7.860 6.416 19.227 1.00 57.34 181 GLY A C 1
ATOM 1440 O O . GLY A 1 181 ? -7.730 6.369 18.006 1.00 57.34 181 GLY A O 1
ATOM 1441 N N . VAL A 1 182 ? -8.878 7.070 19.787 1.00 56.81 182 VAL A N 1
ATOM 1442 C CA . VAL A 1 182 ? -9.876 7.860 19.033 1.00 56.81 182 VAL A CA 1
ATOM 1443 C C . VAL A 1 182 ? -9.674 9.372 19.182 1.00 56.81 182 VAL A C 1
ATOM 1445 O O . VAL A 1 182 ? -10.457 10.151 18.641 1.00 56.81 182 VAL A O 1
ATOM 1448 N N . SER A 1 183 ? -8.650 9.787 19.932 1.00 55.88 183 SER A N 1
ATOM 1449 C CA . SER A 1 183 ? -8.405 11.172 20.329 1.00 55.88 183 SER A CA 1
ATOM 1450 C C . SER A 1 183 ? -6.914 11.516 20.222 1.00 55.88 183 SER A C 1
ATOM 1452 O O . SER A 1 183 ? -6.091 10.680 20.589 1.00 55.88 183 SER A O 1
ATOM 1454 N N . PRO A 1 184 ? -6.565 12.739 19.781 1.00 50.31 184 PRO A N 1
ATOM 1455 C CA . PRO A 1 184 ? -5.193 13.252 19.799 1.00 50.31 184 PRO A CA 1
ATOM 1456 C C . PRO A 1 184 ? -4.677 13.584 21.211 1.00 50.31 184 PRO A C 1
ATOM 1458 O O . PRO A 1 184 ? -3.473 13.728 21.397 1.00 50.31 184 PRO A O 1
ATOM 1461 N N . GLN A 1 185 ? -5.567 13.715 22.201 1.00 54.59 185 GLN A N 1
ATOM 1462 C CA . GLN A 1 185 ? -5.206 13.964 23.603 1.00 54.59 185 GLN A CA 1
ATOM 1463 C C . GLN A 1 185 ? -4.887 12.648 24.317 1.00 54.59 185 GLN A C 1
ATOM 1465 O O . GLN A 1 185 ? -5.730 11.744 24.328 1.00 54.59 185 GLN A O 1
ATOM 1470 N N . GLU A 1 186 ? -3.711 12.567 24.940 1.00 50.25 186 GLU A N 1
ATOM 1471 C CA . GLU A 1 186 ? -3.339 11.442 25.798 1.00 50.25 186 GLU A CA 1
ATOM 1472 C C . GLU A 1 186 ? -4.256 11.395 27.041 1.00 50.25 186 GLU A C 1
ATOM 1474 O O . GLU A 1 186 ? -4.751 12.417 27.514 1.00 50.25 186 GLU A O 1
ATOM 1479 N N . ASP A 1 187 ? -4.549 10.184 27.519 1.00 52.84 187 ASP A N 1
ATOM 1480 C CA . ASP A 1 187 ? -5.348 9.867 28.717 1.00 52.84 187 ASP A CA 1
ATOM 1481 C C . ASP A 1 187 ? -6.879 10.004 28.708 1.00 52.84 187 ASP A C 1
ATOM 1483 O O . ASP A 1 187 ? -7.520 9.633 29.696 1.00 52.84 187 ASP A O 1
ATOM 1487 N N . LYS A 1 188 ? -7.531 10.350 27.593 1.00 61.75 188 LYS A N 1
ATOM 1488 C CA . LYS A 1 188 ? -9.008 10.298 27.523 1.00 61.75 188 LYS A CA 1
ATOM 1489 C C . LYS A 1 188 ? -9.545 8.919 27.113 1.00 61.75 188 LYS A C 1
ATOM 1491 O O . LYS A 1 188 ? -10.208 8.778 26.089 1.00 61.75 188 LYS A O 1
ATOM 1496 N N . TRP A 1 189 ? -9.223 7.902 27.914 1.00 70.50 189 TRP A N 1
ATOM 1497 C CA . TRP A 1 189 ? -9.687 6.518 27.719 1.00 70.50 189 TRP A CA 1
ATOM 1498 C C . TRP A 1 189 ? -11.142 6.317 28.140 1.00 70.50 189 TRP A C 1
ATOM 1500 O O . TRP A 1 189 ? -11.809 5.432 27.633 1.00 70.50 189 TRP A O 1
ATOM 1510 N N . GLU A 1 190 ? -11.653 7.143 29.048 1.00 79.00 190 GLU A N 1
ATOM 1511 C CA . GLU A 1 190 ? -13.017 6.998 29.545 1.00 79.00 190 GLU A CA 1
ATOM 1512 C C . GLU A 1 190 ? -14.051 7.368 28.472 1.00 79.00 190 GLU A C 1
ATOM 1514 O O . GLU A 1 190 ? -14.022 8.454 27.885 1.00 79.00 190 GLU A O 1
ATOM 1519 N N . ILE A 1 191 ? -14.991 6.452 28.238 1.00 80.31 191 ILE A N 1
ATOM 1520 C CA . ILE A 1 191 ? -16.097 6.616 27.295 1.00 80.31 191 ILE A CA 1
ATOM 1521 C C . ILE A 1 191 ? -17.400 6.757 28.081 1.00 80.31 191 ILE A C 1
ATOM 1523 O O . ILE A 1 191 ? -17.671 5.986 29.004 1.00 80.31 191 ILE A O 1
ATOM 1527 N N . GLU A 1 192 ? -18.259 7.693 27.677 1.00 81.38 192 GLU A N 1
ATOM 1528 C CA . GLU A 1 192 ? -19.623 7.753 28.200 1.00 81.38 192 GLU A CA 1
ATOM 1529 C C . GLU A 1 192 ? -20.387 6.473 27.841 1.00 81.38 192 GLU A C 1
ATOM 1531 O O . GLU A 1 192 ? -20.611 6.157 26.673 1.00 81.38 192 GLU A O 1
ATOM 1536 N N . ARG A 1 193 ? -20.840 5.724 28.849 1.00 84.88 193 ARG A N 1
ATOM 1537 C CA . ARG A 1 193 ? -21.536 4.442 28.643 1.00 84.88 193 ARG A CA 1
ATOM 1538 C C . ARG A 1 193 ? -22.789 4.564 27.763 1.00 84.88 193 ARG A C 1
ATOM 1540 O O . ARG A 1 193 ? -23.154 3.611 27.083 1.00 84.88 193 ARG A O 1
ATOM 1547 N N . THR A 1 194 ? -23.436 5.726 27.750 1.00 87.00 194 THR A N 1
ATOM 1548 C CA . THR A 1 194 ? -24.605 6.066 26.916 1.00 87.00 194 THR A CA 1
ATOM 1549 C C . THR A 1 194 ? -24.302 6.094 25.411 1.00 87.00 194 THR A C 1
ATOM 1551 O O . THR A 1 194 ? -25.210 5.863 24.593 1.00 87.00 194 THR A O 1
ATOM 1554 N N . ASP A 1 195 ? -23.037 6.313 25.035 1.00 86.31 195 ASP A N 1
ATOM 1555 C CA . ASP A 1 195 ? -22.554 6.259 23.651 1.00 86.31 195 ASP A CA 1
ATOM 1556 C C . ASP A 1 195 ? -22.3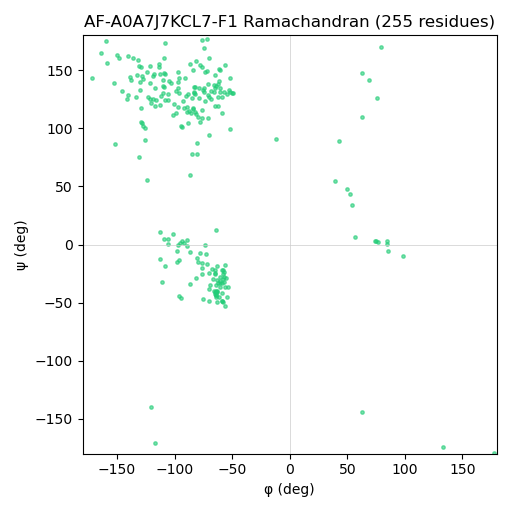99 4.826 23.131 1.00 86.31 195 ASP A C 1
ATOM 1558 O O . ASP A 1 195 ? -22.316 4.618 21.915 1.00 86.31 195 ASP A O 1
ATOM 1562 N N . ILE A 1 196 ? -22.385 3.840 24.029 1.00 90.88 196 ILE A N 1
ATOM 1563 C CA . ILE A 1 196 ? -22.231 2.426 23.707 1.00 90.88 196 ILE A CA 1
ATOM 1564 C C . ILE A 1 196 ? -23.601 1.753 23.696 1.00 90.88 196 ILE A C 1
ATOM 1566 O O . ILE A 1 196 ? -24.263 1.582 24.717 1.00 90.88 196 ILE A O 1
ATOM 1570 N N . GLN A 1 197 ? -24.028 1.327 22.513 1.00 93.00 197 GLN A N 1
ATOM 1571 C CA . GLN A 1 197 ? -25.213 0.498 22.350 1.00 93.00 197 GLN A CA 1
ATOM 1572 C C . GLN A 1 197 ? -24.808 -0.976 22.327 1.00 93.00 197 GLN A C 1
ATOM 1574 O O . GLN A 1 197 ? -24.335 -1.474 21.306 1.00 93.00 197 GLN A O 1
ATOM 1579 N N . MET A 1 198 ? -24.999 -1.669 23.449 1.00 92.62 198 MET A N 1
ATOM 1580 C CA . MET A 1 198 ? -24.755 -3.112 23.558 1.00 92.62 198 MET A CA 1
ATOM 1581 C C . MET A 1 198 ? -25.663 -3.894 22.596 1.00 92.62 198 MET A C 1
ATOM 1583 O O . MET A 1 198 ? -26.836 -3.556 22.430 1.00 92.62 198 MET A O 1
ATOM 1587 N N . LYS A 1 199 ? -25.123 -4.940 21.966 1.00 93.06 199 LYS A N 1
ATOM 1588 C CA . LYS A 1 199 ? -25.851 -5.884 21.109 1.00 93.06 199 LYS A CA 1
ATOM 1589 C C . LYS A 1 199 ? -25.724 -7.310 21.666 1.00 93.06 199 LYS A C 1
ATOM 1591 O O . LYS A 1 199 ? -25.835 -7.517 22.871 1.00 93.06 199 LYS A O 1
ATOM 1596 N N . HIS A 1 200 ? -25.550 -8.303 20.793 1.00 89.38 200 HIS A N 1
ATOM 1597 C CA . HIS A 1 200 ? -25.464 -9.705 21.174 1.00 89.38 200 HIS A CA 1
ATOM 1598 C C . HIS A 1 200 ? -24.087 -10.054 21.754 1.00 89.38 200 HIS A C 1
ATOM 1600 O O . HIS A 1 200 ? -23.073 -9.413 21.468 1.00 89.38 200 HIS A O 1
ATOM 1606 N N . ARG A 1 201 ? -24.058 -11.093 22.589 1.00 90.94 201 ARG A N 1
ATOM 1607 C CA . ARG A 1 201 ? -22.834 -11.631 23.186 1.00 90.94 201 ARG A CA 1
ATOM 1608 C C . ARG A 1 201 ? -22.000 -12.342 22.116 1.00 90.94 201 ARG A C 1
ATOM 1610 O O . ARG A 1 201 ? -22.520 -13.211 21.425 1.00 90.94 201 ARG A O 1
ATOM 1617 N N . LEU A 1 202 ? -20.719 -11.994 22.016 1.00 88.31 202 LEU A N 1
ATOM 1618 C CA . LEU A 1 202 ? -19.750 -12.632 21.116 1.00 88.31 202 LEU A CA 1
ATOM 1619 C C . LEU A 1 202 ? -19.107 -13.864 21.759 1.00 88.31 202 LEU A C 1
ATOM 1621 O O . LEU A 1 202 ? -18.802 -14.836 21.076 1.00 88.31 202 LEU A O 1
ATOM 1625 N N . GLY A 1 203 ? -18.906 -13.833 23.077 1.00 86.56 203 GLY A N 1
ATOM 1626 C CA . GLY A 1 203 ? -18.315 -14.944 23.814 1.00 86.56 203 GLY A CA 1
ATOM 1627 C C . GLY A 1 203 ? -18.134 -14.642 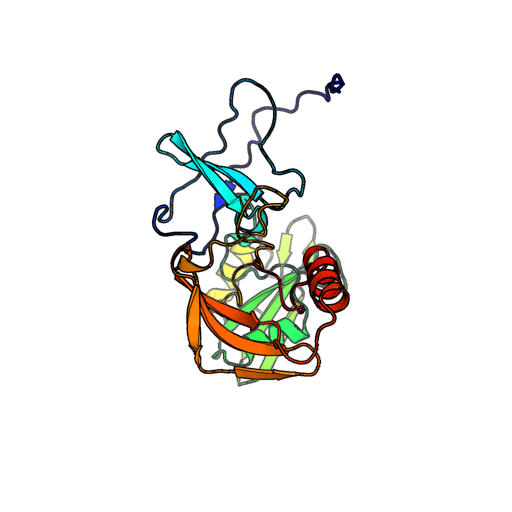25.297 1.00 86.56 203 GLY A C 1
ATOM 1628 O O . GLY A 1 203 ? -18.487 -13.568 25.784 1.00 86.56 203 GLY A O 1
ATOM 1629 N N . GLY A 1 204 ? -17.581 -15.605 26.027 1.00 77.75 204 GLY A N 1
ATOM 1630 C CA . GLY A 1 204 ? -17.186 -15.437 27.423 1.00 77.75 204 GLY A CA 1
ATOM 1631 C C . GLY A 1 204 ? -15.873 -16.159 27.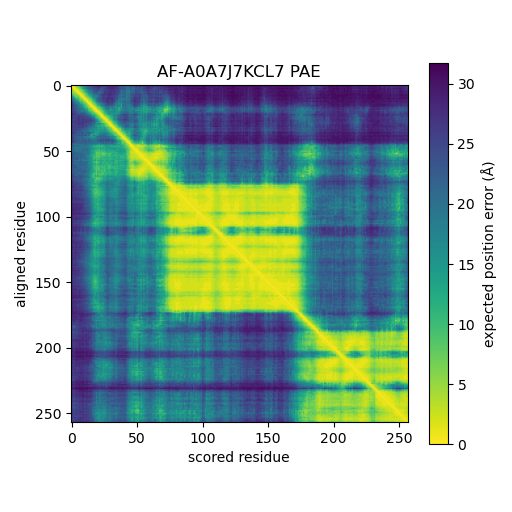679 1.00 77.75 204 GLY A C 1
ATOM 1632 O O . GLY A 1 204 ? -15.742 -17.327 27.321 1.00 77.75 204 GLY A O 1
ATOM 1633 N N . GLY A 1 205 ? -14.910 -15.455 28.271 1.00 64.81 205 GLY A N 1
ATOM 1634 C CA . GLY A 1 205 ? -13.598 -15.992 28.633 1.00 64.81 205 GLY A CA 1
ATOM 1635 C C . GLY A 1 205 ? -13.364 -15.964 30.143 1.00 64.81 205 GLY A C 1
ATOM 1636 O O . GLY A 1 205 ? -14.265 -15.643 30.917 1.00 64.81 205 GLY A O 1
ATOM 1637 N N . GLN A 1 206 ? -12.128 -16.255 30.554 1.00 60.53 206 GLN A N 1
ATOM 1638 C CA . GLN A 1 206 ? -11.691 -16.255 31.960 1.00 60.53 206 GLN A CA 1
ATOM 1639 C C . GLN A 1 206 ? -11.904 -14.904 32.671 1.00 60.53 206 GLN A C 1
ATOM 1641 O O . GLN A 1 206 ? -12.078 -14.862 33.882 1.00 60.53 206 GLN A O 1
ATOM 1646 N N . TYR A 1 207 ? -11.930 -13.809 31.912 1.00 59.78 207 TYR A N 1
ATOM 1647 C CA . TYR A 1 207 ? -11.871 -12.438 32.426 1.00 59.78 207 TYR A CA 1
ATOM 1648 C C . TYR A 1 207 ? -13.171 -11.642 32.224 1.00 59.78 207 TYR A C 1
ATOM 1650 O O . TYR A 1 207 ? -13.172 -10.419 32.353 1.00 59.78 207 TYR A O 1
ATOM 1658 N N . GLY A 1 208 ? -14.263 -12.304 31.834 1.00 72.69 208 GLY A N 1
ATOM 1659 C CA . GLY A 1 208 ? -15.568 -11.667 31.655 1.00 72.69 208 GLY A CA 1
ATOM 1660 C C . GLY A 1 208 ? -16.272 -12.027 30.351 1.00 72.69 208 GLY A C 1
ATOM 1661 O O . GLY A 1 208 ? -15.827 -12.881 29.576 1.00 72.69 208 GLY A O 1
ATOM 1662 N N . ASP A 1 209 ? -17.400 -11.362 30.125 1.00 84.62 209 ASP A N 1
ATOM 1663 C CA . ASP A 1 209 ? -18.216 -11.532 28.926 1.00 84.62 209 ASP A CA 1
ATOM 1664 C C . ASP A 1 209 ? -17.903 -10.458 27.893 1.00 84.62 209 ASP A C 1
ATOM 1666 O O . ASP A 1 209 ? -17.696 -9.293 28.225 1.00 84.62 209 ASP A O 1
ATOM 1670 N N . VAL A 1 210 ? -17.856 -10.868 26.628 1.00 88.69 210 VAL A N 1
ATOM 1671 C CA . VAL A 1 210 ? -17.575 -9.987 25.497 1.00 88.69 210 VAL A CA 1
ATOM 1672 C C . VAL A 1 210 ? -18.831 -9.865 24.653 1.00 88.69 210 VAL A C 1
ATOM 1674 O O . VAL A 1 210 ? -19.416 -10.865 24.228 1.00 88.69 210 VAL A O 1
ATOM 1677 N N . TYR A 1 211 ? -19.223 -8.630 24.379 1.00 90.31 211 TYR A N 1
ATOM 1678 C CA . TYR A 1 211 ? -20.394 -8.283 23.588 1.00 90.31 211 TYR A CA 1
ATOM 1679 C C . TYR A 1 211 ? -19.982 -7.518 22.341 1.00 90.31 211 TYR A C 1
ATOM 1681 O O . TYR A 1 211 ? -19.039 -6.726 22.368 1.00 90.31 211 TYR A O 1
ATOM 1689 N N . GLU A 1 212 ? -20.721 -7.711 21.254 1.00 93.69 212 GLU A N 1
ATOM 1690 C CA . GLU A 1 212 ? -20.718 -6.738 20.173 1.00 93.69 212 GLU A CA 1
ATOM 1691 C C . GLU A 1 212 ? -21.461 -5.500 20.677 1.00 93.69 212 GLU A C 1
ATOM 1693 O O . GLU A 1 212 ? -22.509 -5.606 21.315 1.00 93.69 212 GLU A O 1
ATOM 1698 N N . ALA A 1 213 ? -20.946 -4.316 20.380 1.00 93.25 213 ALA A N 1
ATOM 1699 C CA . ALA A 1 213 ? -21.640 -3.068 20.627 1.00 93.25 213 ALA A CA 1
ATOM 1700 C C . ALA A 1 213 ? -21.425 -2.091 19.472 1.00 93.25 213 ALA A C 1
ATOM 1702 O O . ALA A 1 213 ? -20.514 -2.226 18.654 1.00 93.25 213 ALA A O 1
ATOM 1703 N N . PHE A 1 214 ? -22.280 -1.082 19.401 1.00 90.88 214 PHE A N 1
ATOM 1704 C CA . PHE A 1 214 ? -22.154 0.012 18.455 1.00 90.88 214 PHE A CA 1
ATOM 1705 C C . PHE A 1 214 ? -21.847 1.311 19.197 1.00 90.88 214 PHE A C 1
ATOM 1707 O O . PHE A 1 214 ? -22.628 1.758 20.037 1.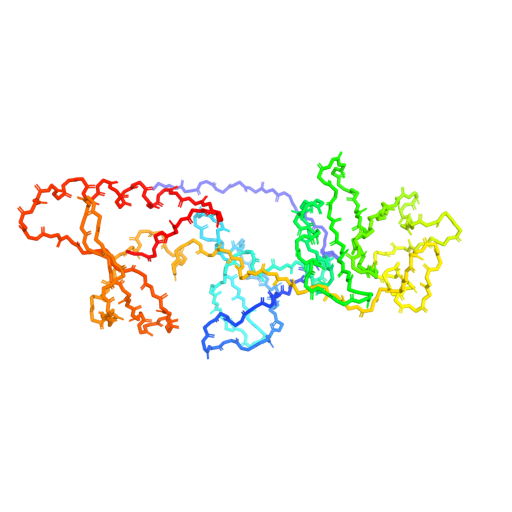00 90.88 214 PHE A O 1
ATOM 1714 N N . TRP A 1 215 ? -20.703 1.915 18.882 1.00 88.94 215 TRP A N 1
ATOM 1715 C CA . TRP A 1 215 ? -20.286 3.198 19.427 1.00 88.94 215 TRP A CA 1
ATOM 1716 C C . TRP A 1 215 ? -20.839 4.327 18.557 1.00 88.94 215 TRP A C 1
ATOM 1718 O O . TRP A 1 215 ? -20.333 4.605 17.464 1.00 88.94 215 TRP A O 1
ATOM 1728 N N . LYS A 1 216 ? -21.886 4.989 19.061 1.00 82.88 216 LYS A N 1
ATOM 1729 C CA . LYS A 1 216 ? -22.666 6.005 18.339 1.00 82.88 216 LYS A CA 1
ATOM 1730 C C . LYS A 1 216 ? -21.805 7.167 17.855 1.00 82.88 216 LYS A C 1
ATOM 1732 O O . LYS A 1 216 ? -21.847 7.505 16.675 1.00 82.88 216 LYS A O 1
ATOM 1737 N N . ARG A 1 217 ? -20.983 7.730 18.748 1.00 78.44 217 ARG A N 1
ATOM 1738 C CA . ARG A 1 217 ? -20.143 8.909 18.486 1.00 78.44 217 ARG A CA 1
ATOM 1739 C C . ARG A 1 217 ? -19.238 8.765 17.260 1.00 78.44 217 ARG A C 1
ATOM 1741 O O . ARG A 1 217 ? -19.041 9.736 16.537 1.00 78.44 217 ARG A O 1
ATOM 1748 N N . TYR A 1 218 ? -18.714 7.564 17.016 1.00 75.44 218 TYR A N 1
ATOM 1749 C CA . TYR A 1 218 ? -17.804 7.287 15.899 1.00 75.44 218 TYR A CA 1
ATOM 1750 C C . TYR A 1 218 ? -18.425 6.429 14.794 1.00 75.44 218 TYR A C 1
ATOM 1752 O O . TYR A 1 218 ? -17.723 6.073 13.848 1.00 75.44 218 TYR A O 1
ATOM 1760 N N . ASN A 1 219 ? -19.720 6.102 14.894 1.00 78.19 219 ASN A N 1
ATOM 1761 C CA . ASN A 1 219 ? -20.423 5.233 13.948 1.00 78.19 219 ASN A CA 1
ATOM 1762 C C . ASN A 1 219 ? -19.647 3.921 13.690 1.00 78.19 219 ASN A C 1
ATOM 1764 O O . ASN A 1 219 ? -19.389 3.544 12.544 1.00 78.19 219 ASN A O 1
ATOM 1768 N N . ARG A 1 220 ? -19.187 3.265 14.767 1.00 82.75 220 ARG A N 1
ATOM 1769 C CA . ARG A 1 220 ? -18.258 2.124 14.705 1.00 82.75 220 ARG A CA 1
ATOM 1770 C C . ARG A 1 220 ? -18.758 0.944 15.535 1.00 82.75 220 ARG A C 1
ATOM 1772 O O . ARG A 1 220 ? -19.111 1.108 16.698 1.00 82.75 220 ARG A O 1
ATOM 1779 N N . THR A 1 221 ? -18.718 -0.256 14.958 1.00 87.94 221 THR A N 1
ATOM 1780 C CA . THR A 1 221 ? -18.906 -1.511 15.702 1.00 87.94 221 THR A CA 1
ATOM 1781 C C . THR A 1 221 ? -17.648 -1.839 16.505 1.00 87.94 221 THR A C 1
ATOM 1783 O O . THR A 1 221 ? -16.535 -1.763 15.977 1.00 87.94 221 THR A O 1
ATOM 1786 N N . VAL A 1 222 ? -17.821 -2.191 17.776 1.00 92.62 222 VAL A N 1
ATOM 1787 C CA . VAL A 1 222 ? -16.749 -2.470 18.738 1.00 92.62 222 VAL A CA 1
ATOM 1788 C C . VAL A 1 222 ? -17.059 -3.726 19.552 1.00 92.62 222 VAL A C 1
ATOM 1790 O O . VAL A 1 222 ? -18.212 -4.146 19.641 1.00 92.62 222 VAL A O 1
ATOM 1793 N N . ALA A 1 223 ? -16.028 -4.317 20.153 1.00 92.12 223 ALA A N 1
ATOM 1794 C CA . ALA A 1 223 ? -16.182 -5.352 21.168 1.00 92.12 223 ALA A CA 1
ATOM 1795 C C . ALA A 1 223 ? -16.095 -4.705 22.558 1.00 92.12 223 ALA A C 1
ATOM 1797 O O . ALA A 1 223 ? -15.168 -3.940 22.816 1.00 92.12 223 ALA A O 1
ATOM 1798 N N . VAL A 1 224 ? -17.049 -5.004 23.439 1.00 91.31 224 VAL A N 1
ATOM 1799 C CA . VAL A 1 224 ? -17.097 -4.488 24.815 1.00 91.31 224 VAL A CA 1
ATOM 1800 C C . VAL A 1 224 ? -16.977 -5.655 25.774 1.00 91.31 224 VAL A C 1
ATOM 1802 O O . VAL A 1 224 ? -17.817 -6.556 25.775 1.00 91.31 224 VAL A O 1
ATOM 1805 N N . LYS A 1 225 ? -15.927 -5.630 26.591 1.00 88.25 225 LYS A N 1
ATOM 1806 C CA . LYS A 1 225 ? -15.703 -6.605 27.654 1.00 88.25 225 LYS A CA 1
ATOM 1807 C C . LYS A 1 225 ? -16.302 -6.074 28.951 1.00 88.25 225 LYS A C 1
ATOM 1809 O O . LYS A 1 225 ? -15.951 -4.982 29.389 1.00 88.25 225 LYS A O 1
ATOM 1814 N N . THR A 1 226 ? -17.207 -6.832 29.556 1.00 84.81 226 THR A N 1
ATOM 1815 C CA . THR A 1 226 ? -17.855 -6.474 30.821 1.00 84.81 226 THR A CA 1
ATOM 1816 C C . THR A 1 226 ? -17.369 -7.376 31.947 1.00 84.81 226 THR A C 1
ATOM 1818 O O . THR A 1 226 ? -17.208 -8.585 31.759 1.00 84.81 226 THR A O 1
ATOM 1821 N N . LEU A 1 227 ? -17.194 -6.796 33.134 1.00 75.88 227 LEU A N 1
ATOM 1822 C CA . LEU A 1 227 ? -16.895 -7.543 34.352 1.00 75.88 227 LEU A CA 1
ATOM 1823 C C . LEU A 1 227 ? -18.096 -8.430 34.734 1.00 75.88 227 LEU A C 1
ATOM 1825 O O . LEU A 1 227 ? -19.236 -7.971 34.663 1.00 75.88 227 LEU A O 1
ATOM 1829 N N . ARG A 1 228 ? -17.854 -9.681 35.146 1.00 69.56 228 ARG A N 1
ATOM 1830 C CA . ARG A 1 228 ? -18.887 -10.531 35.767 1.00 69.56 228 ARG A CA 1
ATOM 1831 C C . ARG A 1 228 ? -18.999 -10.187 37.249 1.00 69.56 228 ARG A C 1
ATOM 1833 O O . ARG A 1 228 ? -17.978 -10.084 37.921 1.00 69.56 228 ARG A O 1
ATOM 1840 N N . GLU A 1 229 ? -20.222 -10.056 37.757 1.00 66.94 229 GLU A N 1
ATOM 1841 C CA . GLU A 1 229 ? -20.489 -9.685 39.159 1.00 66.94 229 GLU A CA 1
ATOM 1842 C C . GLU A 1 229 ? -20.010 -10.754 40.163 1.00 66.94 229 GLU A C 1
ATOM 1844 O O . GLU A 1 229 ? -19.719 -10.444 41.314 1.00 66.94 229 GLU A O 1
ATOM 1849 N N . GLU A 1 230 ? -19.862 -12.000 39.710 1.00 62.12 230 GLU A N 1
ATOM 1850 C CA . GLU A 1 230 ? -19.714 -13.182 40.571 1.00 62.12 230 GLU A CA 1
ATOM 1851 C C . GLU A 1 230 ? -18.251 -13.634 40.777 1.00 62.12 230 GLU A C 1
ATOM 1853 O O . GLU A 1 230 ? -17.952 -14.387 41.701 1.00 62.12 230 GLU A O 1
ATOM 1858 N N . HIS A 1 231 ? -17.313 -13.150 39.953 1.00 59.69 231 HIS A N 1
ATOM 1859 C CA . HIS A 1 231 ? -15.888 -13.510 40.007 1.00 59.69 231 HIS A CA 1
ATOM 1860 C C . HIS A 1 231 ? -15.018 -12.247 39.983 1.00 59.69 231 HIS A C 1
ATOM 1862 O O . HIS A 1 231 ? -14.437 -11.880 38.961 1.00 59.69 231 HIS A O 1
ATOM 1868 N N . MET A 1 232 ? -14.966 -11.544 41.116 1.00 55.78 232 MET A N 1
ATOM 1869 C CA . MET A 1 232 ? -14.214 -10.297 41.246 1.00 55.78 232 MET A CA 1
ATOM 1870 C C . MET A 1 232 ? -12.718 -10.548 41.449 1.00 55.78 232 MET A C 1
ATOM 1872 O O . MET A 1 232 ? -12.276 -10.879 42.545 1.00 55.78 232 MET A O 1
ATOM 1876 N N . ASN A 1 233 ? -11.924 -10.221 40.434 1.00 70.12 233 ASN A N 1
ATOM 1877 C CA . ASN A 1 233 ? -10.684 -9.503 40.691 1.00 70.12 233 ASN A CA 1
ATOM 1878 C C . ASN A 1 233 ? -10.657 -8.234 39.832 1.00 70.12 233 ASN A C 1
ATOM 1880 O O . ASN A 1 233 ? -10.211 -8.232 38.686 1.00 70.12 233 ASN A O 1
ATOM 1884 N N . ILE A 1 234 ? -11.182 -7.141 40.394 1.00 74.06 234 ILE A N 1
ATOM 1885 C CA . ILE A 1 234 ? -11.177 -5.813 39.759 1.00 74.06 234 ILE A CA 1
ATOM 1886 C C . ILE A 1 234 ? -9.739 -5.389 39.426 1.00 74.06 234 ILE A C 1
ATOM 1888 O O . ILE A 1 234 ? -9.523 -4.725 38.414 1.00 74.06 234 ILE A O 1
ATOM 1892 N N . GLN A 1 235 ? -8.753 -5.799 40.235 1.00 78.31 235 GLN A N 1
ATOM 1893 C CA . GLN A 1 235 ? -7.351 -5.487 39.963 1.00 78.31 235 GLN A CA 1
ATOM 1894 C C . GLN A 1 235 ? -6.865 -6.164 38.685 1.00 78.31 235 GLN A C 1
ATOM 1896 O O . GLN A 1 235 ? -6.199 -5.501 37.900 1.00 78.31 235 GLN A O 1
ATOM 1901 N N . ASP A 1 236 ? -7.244 -7.417 38.423 1.00 76.00 236 ASP A N 1
ATOM 1902 C CA . ASP A 1 236 ? -6.849 -8.113 37.189 1.00 76.00 236 ASP A CA 1
ATOM 1903 C C . ASP A 1 236 ? -7.478 -7.461 35.951 1.00 76.00 236 ASP A C 1
ATOM 1905 O O . ASP A 1 236 ? -6.805 -7.268 34.939 1.00 76.00 236 ASP A O 1
ATOM 1909 N N . PHE A 1 237 ? -8.745 -7.044 36.042 1.00 75.62 237 PHE A N 1
ATOM 1910 C CA . PHE A 1 237 ? -9.428 -6.337 34.954 1.00 75.62 237 PHE A CA 1
ATOM 1911 C C . PHE A 1 237 ? -8.786 -4.974 34.652 1.00 75.62 237 PHE A C 1
ATOM 1913 O O . PHE A 1 237 ? -8.540 -4.632 33.494 1.00 75.62 237 PHE A O 1
ATOM 1920 N N . LEU A 1 238 ? -8.470 -4.197 35.693 1.00 80.31 238 LEU A N 1
ATOM 1921 C CA . LEU A 1 238 ? -7.779 -2.915 35.541 1.00 80.31 238 LEU A CA 1
ATOM 1922 C C . LEU A 1 238 ? -6.327 -3.094 35.080 1.00 80.31 238 LEU A C 1
ATOM 1924 O O . LEU A 1 238 ? -5.834 -2.280 34.297 1.00 80.31 238 LEU A O 1
ATOM 1928 N N . ALA A 1 239 ? -5.647 -4.154 35.523 1.00 81.81 239 ALA A N 1
ATOM 1929 C CA . ALA A 1 239 ? -4.297 -4.489 35.084 1.00 81.81 239 ALA A CA 1
ATOM 1930 C C . ALA A 1 239 ? -4.273 -4.830 33.589 1.00 81.81 239 ALA A C 1
ATOM 1932 O O . ALA A 1 239 ? -3.417 -4.319 32.867 1.00 81.81 239 ALA A O 1
ATOM 1933 N N . GLU A 1 240 ? -5.239 -5.613 33.102 1.00 77.44 240 GLU A N 1
ATOM 1934 C CA . GLU A 1 240 ? -5.392 -5.914 31.676 1.00 77.44 240 GLU A CA 1
ATOM 1935 C C . GLU A 1 240 ? -5.582 -4.633 30.854 1.00 77.44 240 GLU A C 1
ATOM 1937 O O . GLU A 1 240 ? -4.850 -4.407 29.888 1.00 77.44 240 GLU A O 1
ATOM 1942 N N . ALA A 1 241 ? -6.487 -3.743 31.279 1.00 81.00 241 ALA A N 1
ATOM 1943 C CA . ALA A 1 241 ? -6.670 -2.444 30.632 1.00 81.00 241 ALA A CA 1
ATOM 1944 C C . ALA A 1 241 ? -5.372 -1.615 30.646 1.00 81.00 241 ALA A C 1
ATOM 1946 O O . ALA A 1 241 ? -4.996 -1.027 29.632 1.00 81.00 241 ALA A O 1
ATOM 1947 N N . GLY A 1 242 ? -4.643 -1.611 31.766 1.00 82.88 242 GLY A N 1
ATOM 1948 C CA . GLY A 1 242 ? -3.352 -0.935 31.906 1.00 82.88 242 GLY A CA 1
ATOM 1949 C C . GLY A 1 242 ? -2.276 -1.453 30.945 1.00 82.88 242 GLY A C 1
ATOM 1950 O O . GLY A 1 242 ? -1.493 -0.656 30.424 1.00 82.88 242 GLY A O 1
ATOM 1951 N N . VAL A 1 243 ? -2.252 -2.761 30.669 1.00 84.25 243 VAL A N 1
ATOM 1952 C CA . VAL A 1 243 ? -1.370 -3.362 29.656 1.00 84.25 243 VAL A CA 1
ATOM 1953 C C . VAL A 1 243 ? -1.820 -2.956 28.254 1.00 84.25 243 VAL A C 1
ATOM 1955 O O . VAL A 1 243 ? -1.002 -2.475 27.471 1.00 84.25 243 VAL A O 1
ATOM 1958 N N . MET A 1 244 ? -3.115 -3.072 27.939 1.00 81.25 244 MET A N 1
ATOM 1959 C CA . MET A 1 244 ? -3.637 -2.749 26.608 1.00 81.25 244 MET A CA 1
ATOM 1960 C C . MET A 1 244 ? -3.458 -1.272 26.225 1.00 81.25 244 MET A C 1
ATOM 1962 O O . MET A 1 244 ? -3.233 -0.987 25.052 1.00 81.25 244 MET A O 1
ATOM 1966 N N . LYS A 1 245 ? -3.467 -0.339 27.189 1.00 79.12 245 LYS A N 1
ATOM 1967 C CA . LYS A 1 245 ? -3.139 1.083 26.952 1.00 79.12 245 LYS A CA 1
ATOM 1968 C C . LYS A 1 245 ? -1.739 1.291 26.365 1.00 79.12 245 LYS A C 1
ATOM 1970 O O . LYS A 1 245 ? -1.516 2.259 25.644 1.00 79.12 245 LYS A O 1
ATOM 1975 N N . LYS A 1 246 ? -0.795 0.399 26.682 1.00 78.62 246 LYS A N 1
ATOM 1976 C CA . LYS A 1 246 ? 0.614 0.484 26.262 1.00 78.62 246 LYS A CA 1
ATOM 1977 C C . LYS A 1 246 ? 0.920 -0.345 25.014 1.00 78.62 246 LYS A C 1
ATOM 1979 O O . LYS A 1 246 ? 1.988 -0.185 24.431 1.00 78.62 246 LYS A O 1
ATOM 1984 N N . MET A 1 247 ? 0.019 -1.239 24.606 1.00 77.44 247 MET A N 1
ATOM 1985 C CA . MET A 1 247 ? 0.223 -2.090 23.436 1.00 77.44 247 MET A CA 1
ATOM 1986 C C . MET A 1 247 ? -0.215 -1.364 22.166 1.00 77.44 247 MET A C 1
ATOM 1988 O O . MET A 1 247 ? -1.401 -1.125 21.965 1.00 77.44 247 MET A O 1
ATOM 1992 N N . LYS A 1 248 ? 0.750 -1.051 21.297 1.00 75.12 248 LYS A N 1
ATOM 1993 C CA . LYS A 1 248 ? 0.520 -0.457 19.976 1.00 75.12 248 LYS A CA 1
ATOM 1994 C C . LYS A 1 248 ? 1.186 -1.322 18.914 1.00 75.12 248 LYS A C 1
ATOM 1996 O O . LYS A 1 248 ? 2.403 -1.289 18.748 1.00 75.12 248 LYS A O 1
ATOM 2001 N N . HIS A 1 249 ? 0.399 -2.151 18.236 1.00 71.12 249 HIS A N 1
ATOM 2002 C CA . HIS A 1 249 ? 0.899 -3.020 17.174 1.00 71.12 249 HIS A CA 1
ATOM 2003 C C . HIS A 1 249 ? -0.216 -3.329 16.165 1.00 71.12 249 HIS A C 1
ATOM 2005 O O . HIS A 1 249 ? -1.336 -3.618 16.590 1.00 71.12 249 HIS A O 1
ATOM 2011 N N . PRO A 1 250 ? 0.061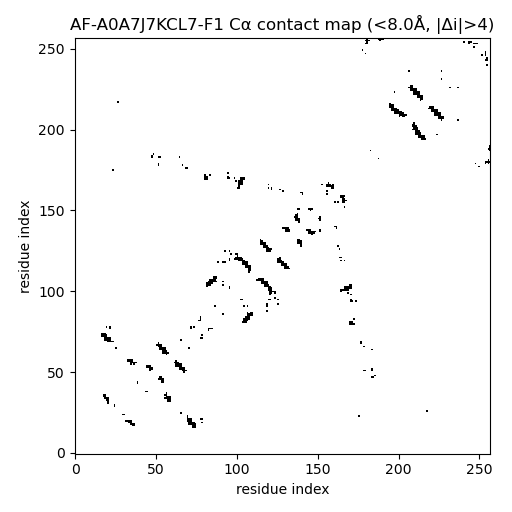 -3.347 14.846 1.00 66.69 250 PRO A N 1
ATOM 2012 C CA . PRO A 1 250 ? -0.963 -3.550 13.814 1.00 66.69 250 PRO A CA 1
ATOM 2013 C C . PRO A 1 250 ? -1.703 -4.891 13.926 1.00 66.69 250 PRO A C 1
ATOM 2015 O O . PRO A 1 250 ? -2.868 -4.978 13.555 1.00 66.69 250 PRO A O 1
ATOM 2018 N N . ASN A 1 251 ? -1.045 -5.915 14.475 1.00 74.06 251 ASN A N 1
ATOM 2019 C CA . ASN A 1 251 ? -1.607 -7.264 14.625 1.00 74.06 251 ASN A CA 1
ATOM 2020 C C . ASN A 1 251 ? -2.102 -7.572 16.052 1.00 74.06 251 ASN A C 1
ATOM 2022 O O . ASN A 1 251 ? -2.377 -8.730 16.358 1.00 74.06 251 ASN A O 1
ATOM 2026 N N . LEU A 1 252 ? -2.163 -6.575 16.943 1.00 75.81 252 LEU A N 1
ATOM 2027 C CA . LEU A 1 252 ? -2.739 -6.727 18.283 1.00 75.81 252 LEU A CA 1
ATOM 2028 C C . LEU A 1 252 ? -4.079 -5.995 18.368 1.00 75.81 252 LEU A C 1
ATOM 2030 O O . LEU A 1 252 ? -4.283 -4.959 17.738 1.00 75.81 252 LEU A O 1
ATOM 2034 N N . VAL A 1 253 ? -5.005 -6.540 19.162 1.00 81.06 253 VAL A N 1
ATOM 2035 C CA . VAL A 1 253 ? -6.299 -5.894 19.405 1.00 81.06 253 VAL A CA 1
ATOM 2036 C C . VAL A 1 253 ? -6.066 -4.585 20.151 1.00 81.06 253 VAL A C 1
ATOM 2038 O O . VAL A 1 253 ? -5.553 -4.578 21.269 1.00 81.06 253 VAL A O 1
ATOM 2041 N N . GLN A 1 254 ? -6.467 -3.482 19.525 1.00 81.88 254 GLN A N 1
ATOM 2042 C CA . GLN A 1 254 ? -6.286 -2.148 20.077 1.00 81.88 254 GLN A CA 1
ATOM 2043 C C . GLN A 1 254 ? -7.396 -1.800 21.074 1.00 81.88 254 GLN A C 1
ATOM 2045 O O . GLN A 1 254 ? -8.582 -1.896 20.746 1.00 81.88 254 GLN A O 1
ATOM 2050 N N . LEU A 1 255 ? -7.013 -1.313 22.258 1.00 84.50 255 LEU A N 1
ATOM 2051 C CA . LEU A 1 255 ? -7.943 -0.664 23.182 1.00 84.50 255 LEU A CA 1
ATOM 2052 C C . LEU A 1 255 ? -8.400 0.675 22.593 1.00 84.50 255 LEU A C 1
ATOM 2054 O O . LEU A 1 255 ? -7.570 1.458 22.125 1.00 84.50 255 LEU A O 1
ATOM 2058 N N . LEU A 1 256 ? -9.708 0.933 22.614 1.00 81.56 256 LEU A N 1
ATOM 2059 C CA . LEU A 1 256 ? -10.297 2.186 22.123 1.00 81.56 256 LEU A CA 1
ATOM 2060 C C . LEU A 1 256 ? -10.813 3.090 23.257 1.00 81.56 256 LEU A C 1
ATOM 2062 O O . LEU A 1 256 ? -11.003 4.282 23.019 1.00 81.56 256 LEU A O 1
ATOM 2066 N N . GLY A 1 257 ? -11.016 2.516 24.446 1.00 75.62 257 GLY A N 1
ATOM 2067 C CA . GLY A 1 257 ? -11.421 3.134 25.710 1.00 75.62 257 GLY A CA 1
ATOM 2068 C C . GLY A 1 257 ? -11.898 2.082 26.704 1.00 75.62 257 GLY A C 1
ATOM 2069 O O . GLY A 1 257 ? -11.985 0.904 26.282 1.00 75.62 257 GLY A O 1
#

Mean predicted aligned error: 16.69 Å

Sequence (257 aa):
MELTRKSVAAWDDSRRPQLICSLVRFSSRWRQSAVNRERQPDGDVGYNDSEEWCEVRNSSGETGWVPSNYIAPVNSLDKFSWYHGPISRNAAEYLLSSGINGSFLVRESESSPGQCSISLRCEGRVYHYRISDTDGRKYVTPDHKFSTLAELVHHHSTMTDGLVTTLLYPAAKESKPTVYGVSPQEDKWEIERTDIQMKHRLGGGQYGDVYEAFWKRYNRTVAVKTLREEHMNIQDFLAEAGVMKKMKHPNLVQLLG

InterPro domains:
  IPR000719 Protein kinase domain [PS50011] (196-257)
  IPR000980 SH2 domain [PF00017] (82-156)
  IPR000980 SH2 domain [PS50001] (82-171)
  IPR000980 SH2 domain [SM00252] (80-162)
  IPR001245 Serine-threonine/tyrosine-protein kinase, catalytic domain [PF07714] (196-257)
  IPR001452 SH3 domain [PS50002] (1-76)
  IPR011009 Protein kinase-like domain superfamily [SSF56112] (177-257)
  IPR017441 Protein kinase, ATP binding site [PS00107] (202-225)
  IPR035837 Tyrosine-protein kinase ABL, SH2 domain [cd09935] (78-170)
  IPR036860 SH2 domain superfamily [G3DSA:3.30.505.10] (70-184)
  IPR036860 SH2 domain superfamily [SSF55550] (51-215)
  IPR050198 Non-receptor tyrosine kinases involved in cell signaling [PTHR24418] (46-257)

Foldseek 3Di:
DDDDDDDDDDDDPPDDFQKAQDDDDDDDPDDGFRWGPDDDPDDDWDAFPVNQKTWTAGPVRDIDIDGPVRMDTPPDPVNDLQEQEADAPVVQCVLCQPPDALEKHKYAYPVDGPWIWIWGDDPNDTDIFTWDADPCWTDRDPVDTHNDPVVRLVVQQVPVVPNPHGNPHRRGHPDDPDRQEPDSDPPPLDDDVVQKAWDAWPAADPAATWTWIARNVRRDIDIDGDGDPPDDDVVVVVVVVVVLNPDDDPPDDHRHD